Protein AF-A0A2V2FZE1-F1 (afdb_monomer)

Foldseek 3Di:
DDDDDDDDDDDDDDDDDDDDDDDDDDDDDDDDDDDDDDDPPQPVLLCLQQVFDDPDDPPPPDDPPPPDDDDDDDDDDDDDDDDDDDDDDDDDDDDDDDPDPDPPPFWDFDDDLAETETAGFDDPPQVLRNVSRSCSGVVVVVVVVVVVVVQCPDPPSVVVSNVDHKYWYKDWDWDQQAPQKIKIKIWIWIDPDDDGIFTDIHMWMAGSLPRGTDDLVNFFVASLVQLVLQLVQQLVVQVPFDPPDPVSDGWPPVLSCQLSDSDVVSFNHWTAHLFGIKGKGGASNGHHPVVPIDITDDGCVSCVVRPTDCCRNDNPNDSDDPDDD

Solvent-accessible surface area (backbone atoms only — not comparable to full-atom values): 20447 Å² total; per-residue (Å²): 138,86,77,87,88,84,88,86,85,89,88,92,86,80,89,86,83,86,86,85,86,86,83,84,85,89,84,90,86,90,84,84,89,76,83,79,75,82,74,84,73,69,64,62,60,58,54,60,65,64,66,76,78,69,90,69,72,82,84,75,83,67,72,87,87,68,86,78,80,92,76,91,76,91,79,86,78,85,78,84,82,82,86,81,87,77,92,77,82,91,74,91,71,85,77,74,82,74,81,73,82,72,77,61,90,50,57,49,79,48,77,59,84,53,36,38,36,46,32,46,41,69,82,82,87,39,70,61,48,31,52,48,36,44,51,53,50,52,51,51,53,54,48,52,54,52,53,50,54,57,50,60,68,39,91,80,41,56,79,59,41,75,76,52,54,31,35,38,37,32,45,71,50,79,48,64,46,19,85,38,29,36,20,38,40,33,46,42,36,36,29,85,67,81,95,61,64,49,65,47,66,47,33,39,31,27,34,61,88,78,50,44,72,55,50,60,73,69,47,17,80,33,40,70,52,37,34,45,40,50,24,53,49,43,53,62,63,54,67,49,63,38,88,84,40,98,80,50,64,43,55,52,65,69,37,39,53,64,36,36,43,68,47,62,86,53,61,64,27,35,36,64,40,62,63,32,39,36,39,47,39,51,58,58,36,36,36,56,63,92,74,44,66,49,74,43,78,43,42,47,79,74,35,48,89,16,39,61,46,57,65,57,50,37,85,75,60,70,90,74,81,80,87,73,135

Radius of gyration: 30.3 Å; Cα contacts (8 Å, |Δi|>4): 404; chains: 1; bounding box: 91×98×77 Å

Sequence (325 aa):
MPGGGKNSNGPPLGRFGPVSLKGRSPSAGHAPGREAEPSPAGDNRLLSAFRQVKVRSSLNLFPESAMSVIRFAPFRCLCLLSLALALFASSAVGEEPSPTAKKEANVIRRTTEFVDINASWPIVGIARVDDESRAFVTGLADRFEQEIEALAAEPGVEEIAHLFPYELSISHEATYPSPRVASILWNIWSFTGGAHGMLDIVANNYDRSTGYPLLLEDLFVDPDLAVLQFSKAARRVLAEPDEGSEDGAGIPDEMLMAGTEPVEDNFRTFIVIPSGIRLHFQPYQVAPWAAGPQTVDVSLDELQAAKPNPEFWDAEAPAGETSKP

Structure (mmCIF, N/CA/C/O backbone):
data_AF-A0A2V2FZE1-F1
#
_entry.id   AF-A0A2V2FZE1-F1
#
loop_
_atom_site.group_PDB
_atom_site.id
_atom_site.type_symbol
_atom_site.label_atom_id
_atom_site.label_alt_id
_atom_site.label_comp_id
_atom_site.label_asym_id
_atom_site.label_entity_id
_atom_site.label_seq_id
_atom_site.pdbx_PDB_ins_code
_atom_site.Cartn_x
_atom_site.Cartn_y
_atom_site.Cartn_z
_atom_site.occupancy
_atom_site.B_iso_or_equiv
_atom_site.auth_seq_id
_atom_site.auth_comp_id
_atom_site.auth_asym_id
_atom_site.auth_atom_id
_atom_site.pdbx_PDB_model_num
ATOM 1 N N . MET A 1 1 ? -56.504 -44.511 -11.280 1.00 31.27 1 MET A N 1
ATOM 2 C CA . MET A 1 1 ? -56.883 -45.943 -11.307 1.00 31.27 1 MET A CA 1
ATOM 3 C C . MET A 1 1 ? -57.353 -46.284 -12.709 1.00 31.27 1 MET A C 1
ATOM 5 O O . MET A 1 1 ? -58.125 -45.483 -13.224 1.00 31.27 1 MET A O 1
ATOM 9 N N . PRO A 1 2 ? -57.046 -47.462 -13.272 1.00 52.41 2 PRO A N 1
ATOM 10 C CA . PRO A 1 2 ? -55.920 -48.389 -13.061 1.00 52.41 2 PRO A CA 1
ATOM 11 C C . PRO A 1 2 ? -55.227 -48.650 -14.432 1.00 52.41 2 PRO A C 1
ATOM 13 O O . PRO A 1 2 ? -55.551 -47.988 -15.405 1.00 52.41 2 PRO A O 1
ATOM 16 N N . GLY A 1 3 ? -54.258 -49.530 -14.658 1.00 32.12 3 GLY A N 1
ATOM 17 C CA . GLY A 1 3 ? -53.612 -50.621 -13.931 1.00 32.12 3 GLY A CA 1
ATOM 18 C C . GLY A 1 3 ? -52.468 -51.108 -14.843 1.00 32.12 3 GLY A C 1
ATOM 19 O O . GLY A 1 3 ? -52.523 -50.908 -16.052 1.00 32.12 3 GLY A O 1
ATOM 20 N N . GLY A 1 4 ? -51.332 -51.546 -14.300 1.00 32.19 4 GLY A N 1
ATOM 21 C CA . GLY A 1 4 ? -51.085 -52.965 -14.008 1.00 32.19 4 GLY A CA 1
ATOM 22 C C . GLY A 1 4 ? -50.665 -53.691 -15.297 1.00 32.19 4 GLY A C 1
ATOM 23 O O . GLY A 1 4 ? -51.423 -53.718 -16.247 1.00 32.19 4 GLY A O 1
ATOM 24 N N . GLY A 1 5 ? -49.490 -54.287 -15.458 1.00 33.25 5 GLY A N 1
ATOM 25 C CA . GLY A 1 5 ? -48.535 -54.859 -14.518 1.00 33.25 5 GLY A CA 1
ATOM 26 C C . GLY A 1 5 ? -48.124 -56.238 -15.059 1.00 33.25 5 GLY A C 1
ATOM 27 O O . GLY A 1 5 ? -48.957 -56.902 -15.671 1.00 33.25 5 GLY A O 1
ATOM 28 N N . LYS A 1 6 ? -46.873 -56.650 -14.791 1.00 38.56 6 LYS A N 1
ATOM 29 C CA . LYS A 1 6 ? -46.363 -58.029 -14.546 1.00 38.56 6 LYS A CA 1
ATOM 30 C C . LYS A 1 6 ? -45.024 -58.352 -15.235 1.00 38.56 6 LYS A C 1
ATOM 32 O O . LYS A 1 6 ? -44.964 -58.728 -16.395 1.00 38.56 6 LYS A O 1
ATOM 37 N N . ASN A 1 7 ? -43.971 -58.216 -14.430 1.00 32.78 7 ASN A N 1
ATOM 38 C CA . ASN A 1 7 ? -42.933 -59.183 -14.031 1.00 32.78 7 ASN A CA 1
ATOM 39 C C . ASN A 1 7 ? -42.761 -60.525 -14.779 1.00 32.78 7 ASN A C 1
ATOM 41 O O . ASN A 1 7 ? -43.698 -61.316 -14.851 1.00 32.78 7 ASN A O 1
ATOM 45 N N . SER A 1 8 ? -41.486 -60.867 -15.027 1.00 35.34 8 SER A N 1
ATOM 46 C CA . SER A 1 8 ? -40.846 -62.176 -14.734 1.00 35.34 8 SER A CA 1
ATOM 47 C C . SER A 1 8 ? -39.306 -62.014 -14.807 1.00 35.34 8 SER A C 1
ATOM 49 O O . SER A 1 8 ? -38.802 -61.629 -15.853 1.00 35.34 8 SER A O 1
ATOM 51 N N . ASN A 1 9 ? -38.565 -61.998 -13.688 1.00 31.97 9 ASN A N 1
ATOM 52 C CA . ASN A 1 9 ? -37.894 -63.117 -12.977 1.00 31.97 9 ASN A CA 1
ATOM 53 C C . ASN A 1 9 ? -36.472 -63.516 -13.477 1.00 31.97 9 ASN A C 1
ATOM 55 O O . ASN A 1 9 ? -36.366 -64.416 -14.296 1.00 31.97 9 ASN A O 1
ATOM 59 N N . GLY A 1 10 ? -35.443 -62.872 -12.874 1.00 27.06 10 GLY A N 1
ATOM 60 C CA . GLY A 1 10 ? -34.111 -63.327 -12.353 1.00 27.06 10 GLY A CA 1
ATOM 61 C C . GLY A 1 10 ? -33.162 -64.283 -13.123 1.00 27.06 10 GLY A C 1
ATOM 62 O O . GLY A 1 10 ? -33.569 -64.840 -14.133 1.00 27.06 10 GLY A O 1
ATOM 63 N N . PRO A 1 11 ? -31.925 -64.580 -12.622 1.00 39.81 11 PRO A N 1
ATOM 64 C CA . PRO A 1 11 ? -31.208 -64.094 -11.419 1.00 39.81 11 PRO A CA 1
ATOM 65 C C . PRO A 1 11 ? -29.726 -63.619 -11.692 1.00 39.81 11 PRO A C 1
ATOM 67 O O . PRO A 1 11 ? -29.334 -63.516 -12.853 1.00 39.81 11 PRO A O 1
ATOM 70 N N . PRO A 1 12 ? -28.907 -63.273 -10.658 1.00 36.69 12 PRO A N 1
ATOM 71 C CA . PRO A 1 12 ? -27.780 -62.325 -10.749 1.00 36.69 12 PRO A CA 1
ATOM 72 C C . PRO A 1 12 ? -26.362 -62.920 -10.553 1.0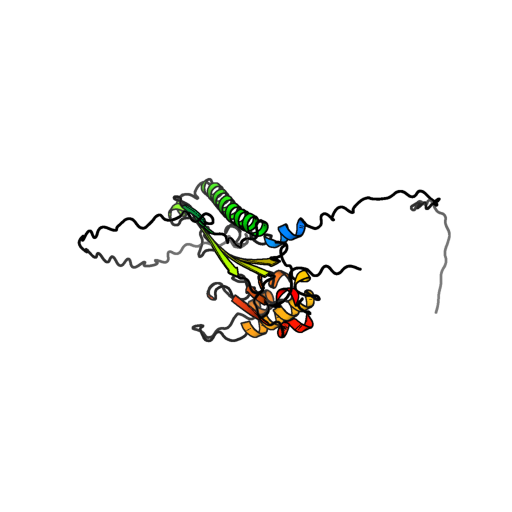0 36.69 12 PRO A C 1
ATOM 74 O O . PRO A 1 12 ? -26.185 -63.956 -9.918 1.00 36.69 12 PRO A O 1
ATOM 77 N N . LEU A 1 13 ? -25.337 -62.180 -10.990 1.00 31.23 13 LEU A N 1
ATOM 78 C CA . LEU A 1 13 ? -23.907 -62.321 -10.647 1.00 31.23 13 LEU A CA 1
ATOM 79 C C . LEU A 1 13 ? -23.314 -60.897 -10.682 1.00 31.23 13 LEU A C 1
ATOM 81 O O . LEU A 1 13 ? -23.583 -60.177 -11.630 1.00 31.23 13 LEU A O 1
ATOM 85 N N . GLY A 1 14 ? -22.541 -60.352 -9.750 1.00 27.12 14 GLY A N 1
ATOM 86 C CA . GLY A 1 14 ? -22.037 -60.747 -8.447 1.00 27.12 14 GLY A CA 1
ATOM 87 C C . GLY A 1 14 ? -21.462 -59.477 -7.789 1.00 27.12 14 GLY A C 1
ATOM 88 O O . GLY A 1 14 ? -21.103 -58.514 -8.463 1.00 27.12 14 GLY A O 1
ATOM 89 N N . ARG A 1 15 ? -21.464 -59.465 -6.454 1.00 26.67 15 ARG A N 1
ATOM 90 C CA . ARG A 1 15 ? -20.958 -58.411 -5.556 1.00 26.67 15 ARG A CA 1
ATOM 91 C C . ARG A 1 15 ? -19.468 -58.118 -5.784 1.00 26.67 15 ARG A C 1
ATOM 93 O O . ARG A 1 15 ? -18.754 -59.041 -6.134 1.00 26.67 15 ARG A O 1
ATOM 100 N N . PHE A 1 16 ? -19.005 -56.909 -5.443 1.00 29.14 16 PHE A N 1
ATOM 101 C CA . PHE A 1 16 ? -18.167 -56.650 -4.253 1.00 29.14 16 PHE A CA 1
ATOM 102 C C . PHE A 1 16 ? -18.102 -55.140 -3.957 1.00 29.14 16 PHE A C 1
ATOM 104 O O . PHE A 1 16 ? -17.609 -54.352 -4.754 1.00 29.14 16 PHE A O 1
ATOM 111 N N . GLY A 1 17 ? -18.643 -54.760 -2.795 1.00 26.95 17 GLY A N 1
ATOM 112 C CA . GLY A 1 17 ? -18.384 -53.485 -2.127 1.00 26.95 17 GLY A CA 1
ATOM 113 C C . GLY A 1 17 ? -17.239 -53.612 -1.104 1.00 26.95 17 GLY A C 1
ATOM 114 O O . GLY A 1 17 ? -16.673 -54.698 -0.955 1.00 26.95 17 GLY A O 1
ATOM 115 N N . PRO A 1 18 ? -16.907 -52.519 -0.396 1.00 33.12 18 PRO A N 1
ATOM 116 C CA . PRO A 1 18 ? -15.671 -52.361 0.367 1.00 33.12 18 PRO A CA 1
ATOM 117 C C . PRO A 1 18 ? -15.757 -53.004 1.757 1.00 33.12 18 PRO A C 1
ATOM 119 O O . PRO A 1 18 ? -16.828 -53.059 2.363 1.00 33.12 18 PRO A O 1
ATOM 122 N N . VAL A 1 19 ? -14.619 -53.451 2.294 1.00 29.50 19 VAL A N 1
ATOM 123 C CA . VAL A 1 19 ? -14.522 -53.972 3.666 1.00 29.50 19 VAL A CA 1
ATOM 124 C C . VAL A 1 19 ? -13.761 -52.983 4.541 1.00 29.50 19 VAL A C 1
ATOM 126 O O . VAL A 1 19 ? -12.565 -52.762 4.378 1.00 29.50 19 VAL A O 1
ATOM 129 N N . SER A 1 20 ? -14.498 -52.413 5.492 1.00 27.48 20 SER A N 1
ATOM 130 C CA . SER A 1 20 ? -13.995 -51.767 6.701 1.00 27.48 20 SER A CA 1
ATOM 131 C C . SER A 1 20 ? -13.814 -52.834 7.784 1.00 27.48 20 SER A C 1
ATOM 133 O O . SER A 1 20 ? -14.706 -53.661 7.981 1.00 27.48 20 SER A O 1
ATOM 135 N N . LEU A 1 21 ? -12.693 -52.813 8.507 1.00 30.42 21 LEU A N 1
ATOM 136 C CA . LEU A 1 21 ? -12.510 -53.593 9.731 1.00 30.42 21 LEU A CA 1
ATOM 137 C C . LEU A 1 21 ? -12.084 -52.668 10.872 1.00 30.42 21 LEU A C 1
ATOM 139 O O . LEU A 1 21 ? -11.068 -51.982 10.812 1.00 30.42 21 LEU A O 1
ATOM 143 N N . LYS A 1 22 ? -12.909 -52.680 11.919 1.00 29.38 22 LYS A N 1
ATOM 144 C CA . LYS A 1 22 ? -12.725 -52.031 13.218 1.00 29.38 22 LYS A CA 1
ATOM 145 C C . LYS A 1 22 ? -12.353 -53.131 14.218 1.00 29.38 22 LYS A C 1
ATOM 147 O O . LYS A 1 22 ? -13.025 -54.160 14.243 1.00 29.38 22 LYS A O 1
ATOM 152 N N . GLY A 1 23 ? -11.346 -52.917 15.067 1.00 28.39 23 GLY A N 1
ATOM 153 C CA . GLY A 1 23 ? -10.959 -53.897 16.087 1.00 28.39 23 GLY A CA 1
ATOM 154 C C . GLY A 1 23 ? -10.063 -53.345 17.201 1.00 28.39 23 GLY A C 1
ATOM 155 O O . GLY A 1 23 ? -8.857 -53.297 17.035 1.00 28.39 23 GLY A O 1
ATOM 156 N N . ARG A 1 24 ? -10.713 -52.967 18.313 1.00 28.81 24 ARG A N 1
ATOM 157 C CA . ARG A 1 24 ? -10.324 -52.995 19.749 1.00 28.81 24 ARG A CA 1
ATOM 158 C C . ARG A 1 24 ? -8.899 -52.639 20.235 1.00 28.81 24 ARG A C 1
ATOM 160 O O . ARG A 1 24 ? -7.918 -53.287 19.903 1.00 28.81 24 ARG A O 1
ATOM 167 N N . SER A 1 25 ? -8.884 -51.736 21.225 1.00 30.12 25 SER A N 1
ATOM 168 C CA . SER A 1 25 ? -7.833 -51.496 22.233 1.00 30.12 25 SER A CA 1
ATOM 169 C C . SER A 1 25 ? -7.498 -52.719 23.105 1.00 30.12 25 SER A C 1
ATOM 171 O O . SER A 1 25 ? -8.342 -53.603 23.286 1.00 30.12 25 SER A O 1
ATOM 173 N N . PRO A 1 26 ? -6.328 -52.686 23.773 1.00 33.50 26 PRO A N 1
ATOM 174 C CA . PRO A 1 26 ? -6.322 -52.577 25.235 1.00 33.50 26 PRO A CA 1
ATOM 175 C C . PRO A 1 26 ? -5.340 -51.520 25.788 1.00 33.50 26 PRO A C 1
ATOM 177 O O . PRO A 1 26 ? -4.654 -50.814 25.061 1.00 33.50 26 PRO A O 1
ATOM 180 N N . SER A 1 27 ? -5.391 -51.395 27.112 1.00 27.95 27 SER A N 1
ATOM 181 C CA . SER A 1 27 ? -4.990 -50.301 28.001 1.00 27.95 27 SER A CA 1
ATOM 182 C C . SER A 1 27 ? -3.539 -50.362 28.529 1.00 27.95 27 SER A C 1
ATOM 184 O O . SER A 1 27 ? -2.988 -51.448 28.680 1.00 27.95 27 SER A O 1
ATOM 186 N N . ALA A 1 28 ? -3.056 -49.173 28.935 1.00 30.12 28 ALA A N 1
ATOM 187 C CA . ALA A 1 28 ? -2.047 -48.825 29.956 1.00 30.12 28 ALA A CA 1
ATOM 188 C C . ALA A 1 28 ? -0.538 -48.833 29.621 1.00 30.12 28 ALA A C 1
ATOM 190 O O . ALA A 1 28 ? 0.076 -49.864 29.377 1.00 30.12 28 ALA A O 1
ATOM 191 N N . GLY A 1 29 ? 0.073 -47.649 29.786 1.00 26.80 29 GLY A N 1
ATOM 192 C CA . GLY A 1 29 ? 1.515 -47.425 29.919 1.00 26.80 29 GLY A CA 1
ATOM 193 C C . GLY A 1 29 ? 1.841 -45.929 30.021 1.00 26.80 29 GLY A C 1
ATOM 194 O O . GLY A 1 29 ? 1.768 -45.212 29.033 1.00 26.80 29 GLY A O 1
ATOM 195 N N . HIS A 1 30 ? 2.141 -45.459 31.230 1.00 31.30 30 HIS A N 1
ATOM 196 C CA . HIS A 1 30 ? 2.416 -44.068 31.610 1.00 31.30 30 HIS A CA 1
ATOM 197 C C . HIS A 1 30 ? 3.920 -43.761 31.436 1.00 31.30 30 HIS A C 1
ATOM 199 O O . HIS A 1 30 ? 4.726 -44.466 32.040 1.00 31.30 30 HIS A O 1
ATOM 205 N N . ALA A 1 31 ? 4.306 -42.728 30.672 1.00 28.22 31 ALA A N 1
ATOM 206 C CA . ALA A 1 31 ? 5.602 -42.032 30.792 1.00 28.22 31 ALA A CA 1
ATOM 207 C C . ALA A 1 31 ? 5.571 -40.657 30.073 1.00 28.22 31 ALA A C 1
ATOM 209 O O . ALA A 1 31 ? 4.839 -40.523 29.091 1.00 28.22 31 ALA A O 1
ATOM 210 N N . PRO A 1 32 ? 6.311 -39.634 30.551 1.00 34.66 32 PRO A N 1
ATOM 211 C CA . PRO A 1 32 ? 5.991 -38.223 30.325 1.00 34.66 32 PRO A CA 1
ATOM 212 C C . PRO A 1 32 ? 6.877 -37.525 29.277 1.00 34.66 32 PRO A C 1
ATOM 214 O O . PRO A 1 32 ? 7.982 -37.970 28.986 1.00 34.66 32 PRO A O 1
ATOM 217 N N . GLY A 1 33 ? 6.406 -36.366 28.802 1.00 36.66 33 GLY A N 1
ATOM 218 C CA . GLY A 1 33 ? 7.251 -35.283 28.287 1.00 36.66 33 GLY A CA 1
ATOM 219 C C . GLY A 1 33 ? 7.675 -35.383 26.821 1.00 36.66 33 GLY A C 1
ATOM 220 O O . GLY A 1 33 ? 8.807 -35.746 26.517 1.00 36.66 33 GLY A O 1
ATOM 221 N N . ARG A 1 34 ? 6.801 -34.951 25.908 1.00 29.08 34 ARG A N 1
ATOM 222 C CA . ARG A 1 34 ? 7.232 -34.319 24.656 1.00 29.08 34 ARG A CA 1
ATOM 223 C C . ARG A 1 34 ? 6.561 -32.962 24.580 1.00 29.08 34 ARG A C 1
ATOM 225 O O . ARG A 1 34 ? 5.339 -32.883 24.484 1.00 29.08 34 ARG A O 1
ATOM 232 N N . GLU A 1 35 ? 7.376 -31.924 24.707 1.00 32.00 35 GLU A N 1
ATOM 233 C CA . GLU A 1 35 ? 7.011 -30.567 24.329 1.00 32.00 35 GLU A CA 1
ATOM 234 C C . GLU A 1 35 ? 6.457 -30.612 22.903 1.00 32.00 35 GLU A C 1
ATOM 236 O O . GLU A 1 35 ? 7.027 -31.255 22.018 1.00 32.00 35 GLU A O 1
ATOM 241 N N . ALA A 1 36 ? 5.277 -30.026 22.716 1.00 30.80 36 ALA A N 1
ATOM 242 C CA . ALA A 1 36 ? 4.675 -29.896 21.405 1.00 30.80 36 ALA A CA 1
ATOM 243 C C . ALA A 1 36 ? 5.541 -28.933 20.590 1.00 30.80 36 ALA A C 1
ATOM 245 O O . ALA A 1 36 ? 5.644 -27.756 20.934 1.00 30.80 36 ALA A O 1
ATOM 246 N N . GLU A 1 37 ? 6.173 -29.433 19.530 1.00 31.33 37 GLU A N 1
ATOM 247 C CA . GLU A 1 37 ? 6.794 -28.558 18.544 1.00 31.33 37 GLU A CA 1
ATOM 248 C C . GLU A 1 37 ? 5.731 -27.645 17.910 1.00 31.33 37 GLU A C 1
ATOM 250 O O . GLU A 1 37 ? 4.606 -28.096 17.651 1.00 31.33 37 GLU A O 1
ATOM 255 N N . PRO A 1 38 ? 6.049 -26.360 17.668 1.00 31.56 38 PRO A N 1
ATOM 256 C CA . PRO A 1 38 ? 5.118 -25.438 17.043 1.00 31.56 38 PRO A CA 1
ATOM 257 C C . PRO A 1 38 ? 4.798 -25.878 15.607 1.00 31.56 38 PRO A C 1
ATOM 259 O O . PRO A 1 38 ? 5.672 -26.235 14.821 1.00 31.56 38 PRO A O 1
ATOM 262 N N . SER A 1 39 ? 3.505 -25.843 15.283 1.00 30.45 39 SER A N 1
ATOM 263 C CA . SER A 1 39 ? 2.932 -26.157 13.970 1.00 30.45 39 SER A CA 1
ATOM 264 C C . SER A 1 39 ? 3.582 -25.331 12.838 1.00 30.45 39 SER A C 1
ATOM 266 O O . SER A 1 39 ? 3.801 -24.134 13.028 1.00 30.45 39 SER A O 1
ATOM 268 N N . PRO A 1 40 ? 3.813 -25.893 11.632 1.00 27.53 40 PRO A N 1
ATOM 269 C CA . PRO A 1 40 ? 4.499 -25.226 10.516 1.00 27.53 40 PRO A CA 1
ATOM 270 C C . PRO A 1 40 ? 3.636 -24.175 9.786 1.00 27.53 40 PRO A C 1
ATOM 272 O O . PRO A 1 40 ? 3.874 -23.849 8.628 1.00 27.53 40 PRO A O 1
ATOM 275 N N . ALA A 1 41 ? 2.627 -23.610 10.453 1.00 31.94 41 ALA A N 1
ATOM 276 C CA . ALA A 1 41 ? 1.732 -22.596 9.892 1.00 31.94 41 ALA A CA 1
ATOM 277 C C . ALA A 1 41 ? 2.386 -21.205 9.715 1.00 31.94 41 ALA A C 1
ATOM 279 O O . ALA A 1 41 ? 1.752 -20.301 9.177 1.00 31.94 41 ALA A O 1
ATOM 280 N N . GLY A 1 42 ? 3.641 -21.023 10.145 1.00 35.62 42 GLY A N 1
ATOM 281 C CA . GLY A 1 42 ? 4.350 -19.739 10.082 1.00 35.62 42 GLY A CA 1
ATOM 282 C C . GLY A 1 42 ? 4.818 -19.309 8.685 1.00 35.62 42 GLY A C 1
ATOM 283 O O . GLY A 1 42 ? 5.007 -18.119 8.466 1.00 35.62 42 GLY A O 1
ATOM 284 N N . ASP A 1 43 ? 4.966 -20.238 7.733 1.00 48.03 43 ASP A N 1
ATOM 285 C CA . ASP A 1 43 ? 5.648 -19.956 6.453 1.00 48.03 43 ASP A CA 1
ATOM 286 C C . ASP A 1 43 ? 4.710 -19.375 5.368 1.00 48.03 43 ASP A C 1
ATOM 288 O O . ASP A 1 43 ? 5.114 -18.600 4.503 1.00 48.03 43 ASP A O 1
ATOM 292 N N . ASN A 1 44 ? 3.404 -19.661 5.444 1.00 51.06 44 ASN A N 1
ATOM 293 C CA . ASN A 1 44 ? 2.436 -19.200 4.436 1.00 51.06 44 ASN A CA 1
ATOM 294 C C . ASN A 1 44 ? 2.019 -17.727 4.59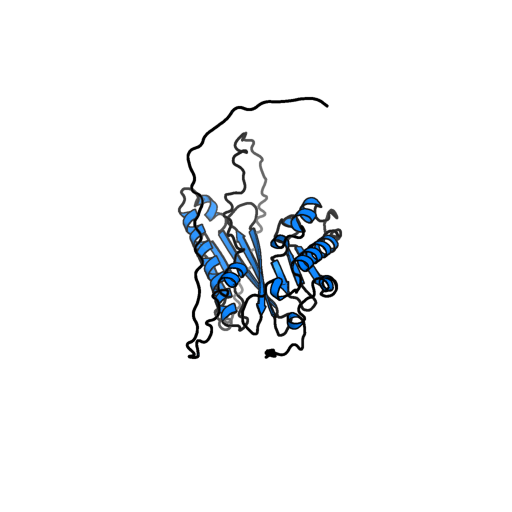8 1.00 51.06 44 ASN A C 1
ATOM 296 O O . ASN A 1 44 ? 1.648 -17.096 3.609 1.00 51.06 44 ASN A O 1
ATOM 300 N N . ARG A 1 45 ? 2.096 -17.169 5.817 1.00 56.41 45 ARG A N 1
ATOM 301 C CA . ARG A 1 45 ? 1.771 -15.752 6.091 1.00 56.41 45 ARG A CA 1
ATOM 302 C C . ARG A 1 45 ? 2.809 -14.785 5.509 1.00 56.41 45 ARG A C 1
ATOM 304 O O . ARG A 1 45 ? 2.506 -13.633 5.229 1.00 56.41 45 ARG A O 1
ATOM 311 N N . LEU A 1 46 ? 4.035 -15.258 5.301 1.00 50.47 46 LEU A N 1
ATOM 312 C CA . LEU A 1 46 ? 5.104 -14.469 4.688 1.00 50.47 46 LEU A CA 1
ATOM 313 C C . LEU A 1 46 ? 4.912 -14.369 3.174 1.00 50.47 46 LEU A C 1
ATOM 315 O O . LEU A 1 46 ? 5.052 -13.299 2.584 1.00 50.47 46 LEU A O 1
ATOM 319 N N . LEU A 1 47 ? 4.507 -15.477 2.547 1.00 49.41 47 LEU A N 1
ATOM 320 C CA . LEU A 1 47 ? 4.187 -15.503 1.123 1.00 49.41 47 LEU A CA 1
ATOM 321 C C . LEU A 1 47 ? 2.995 -14.606 0.775 1.00 49.41 47 LEU A C 1
ATOM 323 O O . LEU A 1 47 ? 2.964 -14.095 -0.341 1.00 49.41 47 LEU A O 1
ATOM 327 N N . SER A 1 48 ? 2.029 -14.404 1.679 1.00 52.69 48 SER A N 1
ATOM 328 C CA . SER A 1 48 ? 0.887 -13.515 1.428 1.00 52.69 48 SER A CA 1
ATOM 329 C C . SER A 1 48 ? 1.269 -12.033 1.450 1.00 52.69 48 SER A C 1
ATOM 331 O O . SER A 1 48 ? 0.785 -11.295 0.593 1.00 52.69 48 SER A O 1
ATOM 333 N N . ALA A 1 49 ? 2.176 -11.610 2.340 1.00 55.31 49 ALA A N 1
ATOM 334 C CA . ALA A 1 49 ? 2.559 -10.203 2.505 1.00 55.31 49 ALA A CA 1
ATOM 335 C C . ALA A 1 49 ? 3.139 -9.573 1.220 1.00 55.31 49 ALA A C 1
ATOM 337 O O . ALA A 1 49 ? 2.858 -8.417 0.918 1.00 55.31 49 ALA A O 1
ATOM 338 N N . PHE A 1 50 ? 3.878 -10.339 0.411 1.00 57.81 50 PHE A N 1
ATOM 339 C CA . PHE A 1 50 ? 4.503 -9.836 -0.823 1.00 57.81 50 PHE A CA 1
ATOM 340 C C . PHE A 1 50 ? 4.000 -10.509 -2.111 1.00 57.81 50 PHE A C 1
ATOM 342 O O . PHE A 1 50 ? 4.547 -10.269 -3.189 1.00 57.81 50 PHE A O 1
ATOM 349 N N . ARG A 1 51 ? 2.930 -11.321 -2.053 1.00 53.09 51 ARG A N 1
ATOM 350 C CA . ARG A 1 51 ? 2.412 -12.108 -3.200 1.00 53.09 51 ARG A CA 1
ATOM 351 C C . ARG A 1 51 ? 1.896 -11.285 -4.386 1.00 53.09 51 ARG A C 1
ATOM 353 O O . ARG A 1 51 ? 1.501 -11.857 -5.399 1.00 53.09 51 ARG A O 1
ATOM 360 N N . GLN A 1 52 ? 1.846 -9.969 -4.235 1.00 48.41 52 GLN A N 1
ATOM 361 C CA . GLN A 1 52 ? 1.051 -9.052 -5.044 1.00 48.41 52 GLN A CA 1
ATOM 362 C C . GLN A 1 52 ? 1.832 -8.421 -6.204 1.00 48.41 52 GLN A C 1
ATOM 364 O O . GLN A 1 52 ? 1.219 -7.985 -7.175 1.00 48.41 52 GLN A O 1
ATOM 369 N N . VAL A 1 53 ? 3.170 -8.395 -6.147 1.00 52.38 53 VAL 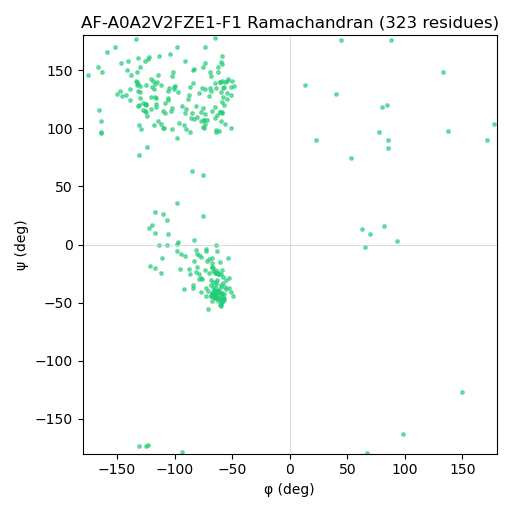A N 1
ATOM 370 C CA . VAL A 1 53 ? 3.970 -7.718 -7.178 1.00 52.38 53 VAL A CA 1
ATOM 371 C C . VAL A 1 53 ? 4.238 -8.661 -8.338 1.00 52.38 53 VAL A C 1
ATOM 373 O O . VAL A 1 53 ? 5.166 -9.478 -8.324 1.00 52.38 53 VAL A O 1
ATOM 376 N N . LYS A 1 54 ? 3.411 -8.538 -9.371 1.00 48.47 54 LYS A N 1
ATOM 377 C CA . LYS A 1 54 ? 3.711 -9.092 -10.685 1.00 48.47 54 LYS A CA 1
ATOM 378 C C . LYS A 1 54 ? 4.318 -7.961 -11.500 1.00 48.47 54 LYS A C 1
ATOM 380 O O . LYS A 1 54 ? 3.572 -7.111 -11.964 1.00 48.47 54 LYS A O 1
ATOM 385 N N . VAL A 1 55 ? 5.637 -7.976 -11.703 1.00 45.91 55 VAL A N 1
ATOM 386 C CA . VAL A 1 55 ? 6.247 -7.171 -12.769 1.00 45.91 55 VAL A CA 1
ATOM 387 C C . VAL A 1 55 ? 5.631 -7.697 -14.066 1.00 45.91 55 VAL A C 1
ATOM 389 O O . VAL A 1 55 ? 5.910 -8.811 -14.509 1.00 45.91 55 VAL A O 1
ATOM 392 N N . ARG A 1 56 ? 4.607 -7.004 -14.566 1.00 42.59 56 ARG A N 1
ATOM 393 C CA . ARG A 1 56 ? 3.920 -7.390 -15.796 1.00 42.59 56 ARG A CA 1
ATOM 394 C C . ARG A 1 56 ? 4.779 -6.866 -16.933 1.00 42.59 56 ARG A C 1
ATOM 396 O O . ARG A 1 56 ? 4.943 -5.656 -17.046 1.00 42.59 56 ARG A O 1
ATOM 403 N N . SER A 1 57 ? 5.283 -7.753 -17.792 1.00 36.84 57 SER A N 1
ATOM 404 C CA . SER A 1 57 ? 5.822 -7.291 -19.068 1.00 36.84 57 SER A CA 1
ATOM 405 C C . SER A 1 57 ? 4.695 -6.587 -19.832 1.00 36.84 57 SER A C 1
ATOM 407 O O . SER A 1 57 ? 3.568 -7.085 -19.931 1.00 36.84 57 SER A O 1
ATOM 409 N N . SER A 1 58 ? 4.983 -5.397 -20.344 1.00 38.84 58 SER A N 1
ATOM 410 C CA . SER A 1 58 ? 4.065 -4.534 -21.097 1.00 38.84 58 SER A CA 1
ATOM 411 C C . SER A 1 58 ? 3.589 -5.149 -22.429 1.00 38.84 58 SER A C 1
ATOM 413 O O . SER A 1 58 ? 2.759 -4.568 -23.122 1.00 38.84 58 SER A O 1
ATOM 415 N N . LEU A 1 59 ? 4.039 -6.364 -22.769 1.00 33.94 59 LEU A N 1
ATOM 416 C CA . LEU A 1 59 ? 3.810 -7.041 -24.050 1.00 33.94 59 LEU A CA 1
ATOM 417 C C . LEU A 1 59 ? 2.454 -7.762 -24.194 1.00 33.94 59 LEU A C 1
ATOM 419 O O . LEU A 1 59 ? 2.149 -8.243 -25.279 1.00 33.94 59 LEU A O 1
ATOM 423 N N . ASN A 1 60 ? 1.608 -7.820 -23.158 1.00 29.03 60 ASN A N 1
ATOM 424 C CA . ASN A 1 60 ? 0.307 -8.517 -23.222 1.00 29.03 60 ASN A CA 1
ATOM 425 C C . ASN A 1 60 ? -0.926 -7.595 -23.280 1.00 29.03 60 ASN A C 1
ATOM 427 O O . ASN A 1 60 ? -2.035 -8.027 -22.968 1.00 29.03 60 ASN A O 1
ATOM 431 N N . LEU A 1 61 ? -0.767 -6.335 -23.694 1.00 32.16 61 LEU A N 1
ATOM 432 C CA . LEU A 1 61 ? -1.879 -5.381 -23.802 1.00 32.16 61 LEU A CA 1
ATOM 433 C C . LEU A 1 61 ? -2.471 -5.233 -25.215 1.00 32.16 61 LEU A C 1
ATOM 435 O O . LEU A 1 61 ? -2.934 -4.157 -25.561 1.00 32.16 61 LEU A O 1
ATOM 439 N N . PHE A 1 62 ? -2.547 -6.303 -26.015 1.00 27.27 62 PHE A N 1
ATOM 440 C CA . PHE A 1 62 ? -3.492 -6.368 -27.142 1.00 27.27 62 PHE A CA 1
ATOM 441 C C . PHE A 1 62 ? -4.004 -7.807 -27.349 1.00 27.27 62 PHE A C 1
ATOM 443 O O . PHE A 1 62 ? -3.189 -8.719 -27.480 1.00 27.27 62 PHE A O 1
ATOM 450 N N . PRO A 1 63 ? -5.329 -8.055 -27.408 1.00 26.59 63 PRO A N 1
ATOM 451 C CA . PRO A 1 63 ? -5.849 -9.345 -27.854 1.00 26.59 63 PRO A CA 1
ATOM 452 C C . PRO A 1 63 ? -5.491 -9.578 -29.334 1.00 26.59 63 PRO A C 1
ATOM 454 O O . PRO A 1 63 ? -5.617 -8.665 -30.152 1.00 26.59 63 PRO A O 1
ATOM 457 N N . GLU A 1 64 ? -5.099 -10.811 -29.692 1.00 30.66 64 GLU A N 1
ATOM 458 C CA . GLU A 1 64 ? -4.669 -11.240 -31.046 1.00 30.66 64 GLU A CA 1
ATOM 459 C C . GLU A 1 64 ? -5.671 -10.920 -32.180 1.00 30.66 64 GLU A C 1
ATOM 461 O O . GLU A 1 64 ? -5.348 -11.001 -33.364 1.00 30.66 64 GLU A O 1
ATOM 466 N N . SER A 1 65 ? -6.896 -10.515 -31.853 1.00 30.66 65 SER A N 1
ATOM 467 C CA . SER A 1 65 ? -7.983 -10.264 -32.800 1.00 30.66 65 SER A CA 1
ATOM 468 C C . SER A 1 65 ? -7.982 -8.884 -33.483 1.00 30.66 65 SER A C 1
ATOM 470 O O . SER A 1 65 ? -8.905 -8.607 -34.246 1.00 30.66 65 SER A O 1
ATOM 472 N N . ALA A 1 66 ? -6.982 -8.020 -33.269 1.00 29.95 66 ALA A N 1
ATOM 473 C CA . ALA A 1 66 ? -6.934 -6.680 -33.885 1.00 29.95 66 ALA A CA 1
ATOM 474 C C . ALA A 1 66 ? -5.921 -6.520 -35.041 1.00 29.95 66 ALA A C 1
ATOM 476 O O . ALA A 1 66 ? -5.725 -5.414 -35.547 1.00 29.95 66 ALA A O 1
ATOM 477 N N . MET A 1 67 ? -5.308 -7.604 -35.529 1.00 29.33 67 MET A N 1
ATOM 478 C CA . MET A 1 67 ? -4.439 -7.572 -36.715 1.00 29.33 67 MET A CA 1
ATOM 479 C C . MET A 1 67 ? -5.224 -7.688 -38.030 1.00 29.33 67 MET A C 1
ATOM 481 O O . MET A 1 67 ? -5.065 -8.621 -38.809 1.00 29.33 67 MET A O 1
ATOM 485 N N . SER A 1 68 ? -6.076 -6.706 -38.304 1.00 30.58 68 SER A N 1
ATOM 486 C CA . SER A 1 68 ? -6.518 -6.382 -39.663 1.00 30.58 68 SER A CA 1
ATOM 487 C C . SER A 1 68 ? -7.133 -4.991 -39.625 1.00 30.58 68 SER A C 1
ATOM 489 O O . SER A 1 68 ? -8.227 -4.832 -39.107 1.00 30.58 68 SER A O 1
ATOM 491 N N . VAL A 1 69 ? -6.378 -3.948 -39.977 1.00 31.88 69 VAL A N 1
ATOM 492 C CA . VAL A 1 69 ? -6.421 -3.204 -41.251 1.00 31.88 69 VAL A CA 1
ATOM 493 C C . VAL A 1 69 ? -5.510 -1.975 -41.057 1.00 31.88 69 VAL A C 1
ATOM 495 O O . VAL A 1 69 ? -5.957 -0.918 -40.627 1.00 31.88 69 VAL A O 1
ATOM 498 N N . ILE A 1 70 ? -4.212 -2.078 -41.358 1.00 30.66 70 ILE A N 1
ATOM 499 C CA . ILE A 1 70 ? -3.346 -0.888 -41.434 1.00 30.66 70 ILE A CA 1
ATOM 500 C C . ILE A 1 70 ? -3.362 -0.408 -42.887 1.00 30.66 70 ILE A C 1
ATOM 502 O O . ILE A 1 70 ? -2.719 -0.992 -43.759 1.00 30.66 70 ILE A O 1
ATOM 506 N N . ARG A 1 71 ? -4.120 0.658 -43.163 1.00 29.09 71 ARG A N 1
ATOM 507 C CA . ARG A 1 71 ? -3.902 1.504 -44.344 1.00 29.09 71 ARG A CA 1
ATOM 508 C C . ARG A 1 71 ? -3.207 2.781 -43.888 1.00 29.09 71 ARG A C 1
ATOM 510 O O . ARG A 1 71 ? -3.765 3.563 -43.131 1.00 29.09 71 ARG A O 1
ATOM 517 N N . PHE A 1 72 ? -1.979 2.947 -44.366 1.00 32.53 72 PHE A N 1
ATOM 518 C CA . PHE A 1 72 ? -1.126 4.112 -44.173 1.00 32.53 72 PHE A CA 1
ATOM 519 C C . PHE A 1 72 ? -1.817 5.417 -44.602 1.00 32.53 72 PHE A C 1
ATOM 521 O O . PHE A 1 72 ? -2.277 5.535 -45.738 1.00 32.53 72 PHE A O 1
ATOM 528 N N . ALA A 1 73 ? -1.787 6.424 -43.729 1.00 28.02 73 ALA A N 1
ATOM 529 C CA . ALA A 1 73 ? -1.896 7.832 -44.096 1.00 28.02 73 ALA A CA 1
ATOM 530 C C . ALA A 1 73 ? -0.957 8.651 -43.186 1.00 28.02 73 ALA A C 1
ATOM 532 O O . ALA A 1 73 ? -1.002 8.475 -41.969 1.00 28.02 73 ALA A O 1
ATOM 533 N N . PRO A 1 74 ? -0.083 9.518 -43.731 1.00 36.25 74 PRO A N 1
ATOM 534 C CA . PRO A 1 74 ? 0.888 10.250 -42.928 1.00 36.25 74 PRO A CA 1
ATOM 535 C C . PRO A 1 74 ? 0.239 11.495 -42.312 1.00 36.25 74 PRO A C 1
ATOM 537 O O . PRO A 1 74 ? -0.013 12.479 -43.008 1.00 36.25 74 PRO A O 1
ATOM 540 N N . PHE A 1 75 ? -0.002 11.483 -41.000 1.00 34.50 75 PHE A N 1
ATOM 541 C CA . PHE A 1 75 ? -0.274 12.711 -40.253 1.00 34.50 75 PHE A CA 1
ATOM 542 C C . PHE A 1 75 ? 1.053 13.355 -39.847 1.00 34.50 75 PHE A C 1
ATOM 544 O O . PHE A 1 75 ? 1.834 12.810 -39.073 1.00 34.50 75 PHE A O 1
ATOM 551 N N . ARG A 1 76 ? 1.320 14.529 -40.423 1.00 33.56 76 ARG A N 1
ATOM 552 C CA . ARG A 1 76 ? 2.432 15.405 -40.051 1.00 33.56 76 ARG A CA 1
ATOM 553 C C . ARG A 1 76 ? 2.125 16.026 -38.689 1.00 33.56 76 ARG A C 1
ATOM 555 O O . ARG A 1 76 ? 1.286 16.919 -38.615 1.00 33.56 76 ARG A O 1
ATOM 562 N N . CYS A 1 77 ? 2.808 15.580 -37.639 1.00 31.28 77 CYS A N 1
ATOM 563 C CA . CYS A 1 77 ? 2.816 16.276 -36.357 1.00 31.28 77 CYS A CA 1
ATOM 564 C C . CYS A 1 77 ? 3.996 17.260 -36.346 1.00 31.28 77 CYS A C 1
ATOM 566 O O . CYS A 1 77 ? 5.156 16.862 -36.434 1.00 31.28 77 CYS A O 1
ATOM 568 N N . LEU A 1 78 ? 3.684 18.556 -36.332 1.00 34.41 78 LEU A N 1
ATOM 569 C CA . LEU A 1 78 ? 4.646 19.649 -36.206 1.00 34.41 78 LEU A CA 1
ATOM 570 C C . LEU A 1 78 ? 5.138 19.695 -34.748 1.00 34.41 78 LEU A C 1
ATOM 572 O O . LEU A 1 78 ? 4.422 20.177 -33.876 1.00 34.41 78 LEU A O 1
ATOM 576 N N . CYS A 1 79 ? 6.351 19.221 -34.473 1.00 31.27 79 CYS A N 1
ATOM 577 C CA . CYS A 1 79 ? 7.045 19.537 -33.223 1.00 31.27 79 CYS A CA 1
ATOM 578 C C . CYS A 1 79 ? 7.787 20.867 -33.408 1.00 31.27 79 CYS A C 1
ATOM 580 O O . CYS A 1 79 ? 8.759 20.952 -34.160 1.00 31.27 79 CYS A O 1
ATOM 582 N N . LEU A 1 80 ? 7.307 21.926 -32.753 1.00 32.75 80 LEU A N 1
ATOM 583 C CA . LEU A 1 80 ? 7.999 23.211 -32.685 1.00 32.75 80 LEU A CA 1
ATOM 584 C C . LEU A 1 80 ? 9.167 23.096 -31.696 1.00 32.75 80 LEU A C 1
ATOM 586 O O . LEU A 1 80 ? 8.973 23.159 -30.486 1.00 32.75 80 LEU A O 1
ATOM 590 N N . LEU A 1 81 ? 10.385 22.935 -32.219 1.00 34.62 81 LEU A N 1
ATOM 591 C CA . LEU A 1 81 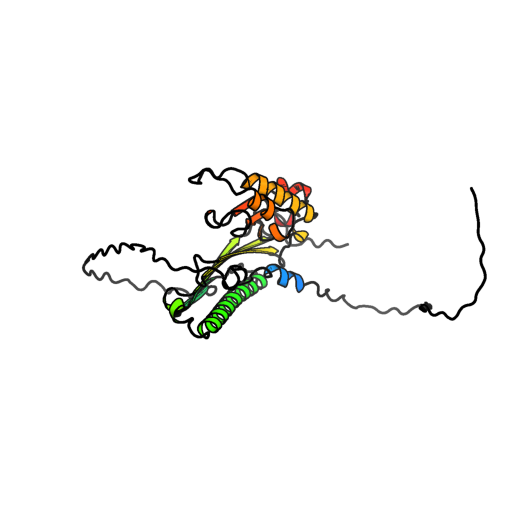? 11.622 23.131 -31.462 1.00 34.62 81 LEU A CA 1
ATOM 592 C C . LEU A 1 81 ? 11.853 24.639 -31.272 1.00 34.62 81 LEU A C 1
ATOM 594 O O . LEU A 1 81 ? 12.226 25.339 -32.215 1.00 34.62 81 LEU A O 1
ATOM 598 N N . SER A 1 82 ? 11.662 25.152 -30.060 1.00 40.53 82 SER A N 1
ATOM 599 C CA . SER A 1 82 ? 12.137 26.484 -29.678 1.00 40.53 82 SER A CA 1
ATOM 600 C C . SER A 1 82 ? 13.550 26.384 -29.104 1.00 40.53 82 SER A C 1
ATOM 602 O O . SER A 1 82 ? 13.747 26.038 -27.941 1.00 40.53 82 SER A O 1
ATOM 604 N N . LEU A 1 83 ? 14.534 26.693 -29.948 1.00 36.00 83 LEU A N 1
ATOM 605 C CA . LEU A 1 83 ? 15.933 26.895 -29.585 1.00 36.00 83 LEU A CA 1
ATOM 606 C C . LEU A 1 83 ? 16.076 28.257 -28.883 1.00 36.00 83 LEU A C 1
ATOM 608 O O . LEU A 1 83 ? 16.012 29.297 -29.538 1.00 36.00 83 LEU A O 1
ATOM 612 N N . ALA A 1 84 ? 16.283 28.263 -27.566 1.00 35.62 84 ALA A N 1
ATOM 613 C CA . ALA A 1 84 ? 16.703 29.453 -26.830 1.00 35.62 84 ALA A CA 1
ATOM 614 C C . ALA A 1 84 ? 18.158 29.277 -26.380 1.00 35.62 84 ALA A C 1
ATOM 616 O O . ALA A 1 84 ? 18.460 28.579 -25.416 1.00 35.62 84 ALA A O 1
ATOM 617 N N . LEU A 1 85 ? 19.062 29.904 -27.130 1.00 37.31 85 LEU A N 1
ATOM 618 C CA . LEU A 1 85 ? 20.478 30.024 -26.812 1.00 37.31 85 LEU A CA 1
ATOM 619 C C . LEU A 1 85 ? 20.644 31.170 -25.799 1.00 37.31 85 LEU A C 1
ATOM 621 O O . LEU A 1 85 ? 20.469 32.333 -26.159 1.00 37.31 85 LEU A O 1
ATOM 625 N N . ALA A 1 86 ? 20.982 30.860 -24.548 1.00 36.16 86 ALA A N 1
ATOM 626 C CA . ALA A 1 86 ? 21.379 31.860 -23.559 1.00 36.16 86 ALA A CA 1
ATOM 627 C C . ALA A 1 86 ? 22.821 31.598 -23.111 1.00 36.16 86 ALA A C 1
ATOM 629 O O . ALA A 1 86 ? 23.106 30.691 -22.334 1.00 36.16 86 ALA A O 1
ATOM 630 N N . LEU A 1 87 ? 23.732 32.417 -23.640 1.00 38.00 87 LEU A N 1
ATOM 631 C CA . LEU A 1 87 ? 25.079 32.625 -23.121 1.00 38.00 87 LEU A CA 1
ATOM 632 C C . LEU A 1 87 ? 24.973 33.270 -21.735 1.00 38.00 87 LEU A C 1
ATOM 634 O O . LEU A 1 87 ? 24.517 34.407 -21.638 1.00 38.00 87 LEU A O 1
ATOM 638 N N . PHE A 1 88 ? 25.460 32.602 -20.691 1.00 36.88 88 PHE A N 1
ATOM 639 C CA . PHE A 1 88 ? 25.891 33.291 -19.478 1.00 36.88 88 PHE A CA 1
ATOM 640 C C . PHE A 1 88 ? 27.287 32.844 -19.066 1.00 36.88 88 PHE A C 1
ATOM 642 O O . PHE A 1 88 ? 27.639 31.667 -19.078 1.00 36.88 88 PHE A O 1
ATOM 649 N N . ALA A 1 89 ? 28.093 33.866 -18.798 1.00 32.78 89 ALA A N 1
ATOM 650 C CA . ALA A 1 89 ? 29.509 33.807 -18.533 1.00 32.78 89 ALA A CA 1
ATOM 651 C C . ALA A 1 89 ? 29.825 33.139 -17.191 1.00 32.78 89 ALA A C 1
ATOM 653 O O . ALA A 1 89 ? 29.098 33.262 -16.208 1.00 32.78 89 ALA A O 1
ATOM 654 N N . SER A 1 90 ? 30.978 32.478 -17.199 1.00 37.84 90 SER A N 1
ATOM 655 C CA . SER A 1 90 ? 31.648 31.853 -16.070 1.00 37.84 90 SER A CA 1
ATOM 656 C C . SER A 1 90 ? 31.877 32.836 -14.917 1.00 37.84 90 SER A C 1
ATOM 658 O O . SER A 1 90 ? 32.531 33.863 -15.095 1.00 37.84 90 SER A O 1
ATOM 660 N N . SER A 1 91 ? 31.401 32.469 -13.730 1.00 32.78 91 SER A N 1
ATOM 661 C CA . SER A 1 91 ? 32.011 32.852 -12.458 1.00 32.78 91 SER A CA 1
ATOM 662 C C . SER A 1 91 ? 32.146 31.582 -11.634 1.00 32.78 91 SER A C 1
ATOM 664 O O . SER A 1 91 ? 31.170 31.064 -11.099 1.00 32.78 91 SER A O 1
ATOM 666 N N . ALA A 1 92 ? 33.371 31.064 -11.584 1.00 41.50 92 ALA A N 1
ATOM 667 C CA . ALA A 1 92 ? 33.766 29.996 -10.684 1.00 41.50 92 ALA A CA 1
ATOM 668 C C . ALA A 1 92 ? 33.656 30.501 -9.238 1.00 41.50 92 ALA A C 1
ATOM 670 O O . ALA A 1 92 ? 34.544 31.192 -8.739 1.00 41.50 92 ALA A O 1
ATOM 671 N N . VAL A 1 93 ? 32.551 30.169 -8.576 1.00 34.84 93 VAL A N 1
ATOM 672 C CA . VAL A 1 93 ? 32.487 30.116 -7.117 1.00 34.84 93 VAL A CA 1
ATOM 673 C C . VAL A 1 93 ? 32.863 28.690 -6.747 1.00 34.84 93 VAL A C 1
ATOM 675 O O . VAL A 1 93 ? 32.218 27.741 -7.181 1.00 34.84 93 VAL A O 1
ATOM 678 N N . GLY A 1 94 ? 33.975 28.551 -6.027 1.00 39.09 94 GLY A N 1
ATOM 679 C CA . GLY A 1 94 ? 34.435 27.272 -5.512 1.00 39.09 94 GLY A CA 1
ATOM 680 C C . GLY A 1 94 ? 33.384 26.690 -4.579 1.00 39.09 94 GLY A C 1
ATOM 681 O O . GLY A 1 94 ? 33.104 27.257 -3.525 1.00 39.09 94 GLY A O 1
ATOM 682 N N . GLU A 1 95 ? 32.802 25.572 -4.991 1.00 35.09 95 GLU A N 1
ATOM 683 C CA . GLU A 1 95 ? 31.976 24.751 -4.126 1.00 35.09 95 GLU A CA 1
ATOM 684 C C . GLU A 1 95 ? 32.922 23.963 -3.216 1.00 35.09 95 GLU A C 1
ATOM 686 O O . GLU A 1 95 ? 33.659 23.076 -3.652 1.00 35.09 95 GLU A O 1
ATOM 691 N N . GLU A 1 96 ? 32.975 24.380 -1.951 1.00 37.56 96 GLU A N 1
ATOM 692 C CA . GLU A 1 96 ? 33.575 23.612 -0.864 1.00 37.56 96 GLU A CA 1
ATOM 693 C C . GLU A 1 96 ? 32.988 22.188 -0.880 1.00 37.56 96 GLU A C 1
ATOM 695 O O . GLU A 1 96 ? 31.771 22.035 -1.033 1.00 37.56 96 GLU A O 1
ATOM 700 N N . PRO A 1 97 ? 33.807 21.130 -0.734 1.00 39.62 97 PRO A N 1
ATOM 701 C CA . PRO A 1 97 ? 33.307 19.766 -0.761 1.00 39.62 97 PRO A CA 1
ATOM 702 C C . PRO A 1 97 ? 32.302 19.556 0.376 1.00 39.62 97 PRO A C 1
ATOM 704 O O . PRO A 1 97 ? 32.651 19.590 1.557 1.00 39.62 97 PRO A O 1
ATOM 707 N N . SER A 1 98 ? 31.047 19.326 -0.015 1.00 33.25 98 SER A N 1
ATOM 708 C CA . SER A 1 98 ? 29.955 18.926 0.868 1.00 33.25 98 SER A CA 1
ATOM 709 C C . SER A 1 98 ? 30.398 17.762 1.773 1.00 33.25 98 SER A C 1
ATOM 711 O O . SER A 1 98 ? 31.068 16.835 1.296 1.00 33.25 98 SER A O 1
ATOM 713 N N . PRO A 1 99 ? 30.073 17.793 3.079 1.00 46.69 99 PRO A N 1
ATOM 714 C CA . PRO A 1 99 ? 30.531 16.792 4.029 1.00 46.69 99 PRO A CA 1
ATOM 715 C C . PRO A 1 99 ? 29.963 15.428 3.641 1.00 46.69 99 PRO A C 1
ATOM 717 O O . PRO A 1 99 ? 28.758 15.215 3.714 1.00 46.69 99 PRO A O 1
ATOM 720 N N . THR A 1 100 ? 30.856 14.538 3.196 1.00 39.66 100 THR A N 1
ATOM 721 C CA . THR A 1 100 ? 30.693 13.079 3.095 1.00 39.66 100 THR A CA 1
ATOM 722 C C . THR A 1 100 ? 29.240 12.610 3.018 1.00 39.66 100 THR A C 1
ATOM 724 O O . THR A 1 100 ? 28.626 12.285 4.035 1.00 39.66 100 THR A O 1
ATOM 727 N N . ALA A 1 101 ? 28.713 12.501 1.793 1.00 40.69 101 ALA A N 1
ATOM 728 C CA . ALA A 1 101 ? 27.508 11.730 1.522 1.00 40.69 101 ALA A CA 1
ATOM 729 C C . ALA A 1 101 ? 27.685 10.332 2.135 1.00 40.69 101 ALA A C 1
ATOM 731 O O . ALA A 1 101 ? 28.405 9.481 1.605 1.00 40.69 101 ALA A O 1
ATOM 732 N N . LYS A 1 102 ? 27.083 10.108 3.308 1.00 36.91 102 LYS A N 1
ATOM 733 C CA . LYS A 1 102 ? 26.942 8.769 3.864 1.00 36.91 102 LYS A CA 1
ATOM 734 C C . LYS A 1 102 ? 26.208 7.977 2.797 1.00 36.91 102 LYS A C 1
ATOM 736 O O . LYS A 1 102 ? 25.106 8.348 2.411 1.00 36.91 102 LYS A O 1
ATOM 741 N N . 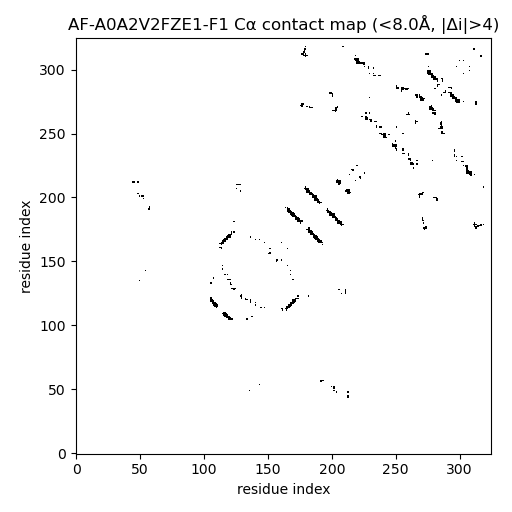LYS A 1 103 ? 26.834 6.915 2.300 1.00 43.72 103 LYS A N 1
ATOM 742 C CA . LYS A 1 103 ? 26.158 5.925 1.469 1.00 43.72 103 LYS A CA 1
ATOM 743 C C . LYS A 1 103 ? 24.969 5.421 2.290 1.00 43.72 103 LYS A C 1
ATOM 745 O O . LYS A 1 103 ? 25.177 4.719 3.277 1.00 43.72 103 LYS A O 1
ATOM 750 N N . GLU A 1 104 ? 23.762 5.876 1.966 1.00 62.72 104 GLU A N 1
ATOM 751 C CA . GLU A 1 104 ? 22.541 5.411 2.621 1.00 62.72 104 GLU A CA 1
ATOM 752 C C . GLU A 1 104 ? 22.469 3.900 2.392 1.00 62.72 104 GLU A C 1
ATOM 754 O O . GLU A 1 104 ? 22.414 3.435 1.255 1.00 62.72 104 GLU A O 1
ATOM 759 N N . ALA A 1 105 ? 22.601 3.119 3.467 1.00 78.62 105 ALA A N 1
ATOM 760 C CA . ALA A 1 105 ? 22.751 1.666 3.379 1.00 78.62 105 ALA A CA 1
ATOM 761 C C . ALA A 1 105 ? 21.484 0.964 2.856 1.00 78.62 105 ALA A C 1
ATOM 763 O O . ALA A 1 105 ? 21.530 -0.221 2.536 1.00 78.62 105 ALA A O 1
ATOM 764 N N . ASN A 1 106 ? 20.373 1.696 2.779 1.00 93.00 106 ASN A N 1
ATOM 765 C CA . ASN A 1 106 ? 19.040 1.242 2.417 1.00 93.00 106 ASN A CA 1
ATOM 766 C C . ASN A 1 106 ? 18.557 1.761 1.053 1.00 93.00 106 ASN A C 1
ATOM 768 O O . ASN A 1 106 ? 17.354 1.911 0.841 1.00 93.00 106 ASN A O 1
ATOM 772 N N . VAL A 1 107 ? 19.492 2.066 0.148 1.00 95.56 107 VAL A N 1
ATOM 773 C CA . VAL A 1 107 ? 19.200 2.570 -1.198 1.00 95.56 107 VAL A CA 1
ATOM 774 C C . VAL A 1 107 ? 20.006 1.809 -2.256 1.00 95.56 107 VAL A C 1
ATOM 776 O O . VAL A 1 107 ? 21.209 1.584 -2.108 1.00 95.56 107 VAL A O 1
ATOM 779 N N . ILE A 1 108 ? 19.347 1.462 -3.359 1.00 95.50 108 ILE A N 1
ATOM 780 C CA . ILE A 1 108 ? 19.923 0.985 -4.617 1.00 95.50 108 ILE A CA 1
ATOM 781 C C . ILE A 1 108 ? 19.818 2.118 -5.634 1.00 95.50 108 ILE A C 1
ATOM 783 O O . ILE A 1 108 ? 18.729 2.613 -5.915 1.00 95.50 108 ILE A O 1
ATOM 787 N N . ARG A 1 109 ? 20.964 2.498 -6.203 1.00 95.75 109 ARG A N 1
ATOM 788 C CA . ARG A 1 109 ? 21.053 3.344 -7.397 1.00 95.75 109 ARG A CA 1
ATOM 789 C C . ARG A 1 109 ? 21.890 2.600 -8.430 1.00 95.75 109 ARG A C 1
ATOM 791 O O . ARG A 1 109 ? 23.069 2.347 -8.166 1.00 95.75 109 ARG A O 1
ATOM 798 N N . ARG A 1 110 ? 21.283 2.198 -9.546 1.00 92.81 110 ARG A N 1
ATOM 799 C CA . ARG A 1 110 ? 21.961 1.543 -10.677 1.00 92.81 110 ARG A CA 1
ATOM 800 C C . ARG A 1 110 ? 21.537 2.257 -11.946 1.00 92.81 110 ARG A C 1
ATOM 802 O O . ARG A 1 110 ? 20.358 2.265 -12.259 1.00 92.81 110 ARG A O 1
ATOM 809 N N . THR A 1 111 ? 22.495 2.815 -12.670 1.00 90.19 111 THR A N 1
ATOM 810 C CA . THR A 1 111 ? 22.222 3.493 -13.936 1.00 90.19 111 THR A CA 1
ATOM 811 C C . THR A 1 111 ? 23.182 2.946 -14.981 1.00 90.19 111 THR A C 1
ATOM 813 O O . THR A 1 111 ? 24.399 2.925 -14.772 1.00 90.19 111 THR A O 1
ATOM 816 N N . THR A 1 112 ? 22.628 2.472 -16.088 1.00 85.75 112 THR A N 1
ATOM 817 C CA . THR A 1 112 ? 23.341 2.027 -17.288 1.00 85.75 112 THR A CA 1
ATOM 818 C C . THR A 1 112 ? 22.837 2.831 -18.488 1.00 85.75 112 THR A C 1
ATOM 820 O O . THR A 1 112 ? 22.077 3.782 -18.327 1.00 85.75 112 THR A O 1
ATOM 823 N N . GLU A 1 113 ? 23.255 2.471 -19.700 1.00 78.00 113 GLU A N 1
ATOM 824 C CA . GLU A 1 113 ? 22.692 3.062 -20.919 1.00 78.00 113 GLU A CA 1
ATOM 825 C C . GLU A 1 113 ? 21.196 2.744 -21.093 1.00 78.00 113 GLU A C 1
ATOM 827 O O . GLU A 1 113 ? 20.453 3.573 -21.609 1.00 78.00 113 GLU A O 1
ATOM 832 N N . PHE A 1 114 ? 20.747 1.574 -20.629 1.00 80.12 114 PHE A N 1
ATOM 833 C CA . PHE A 1 114 ? 19.401 1.055 -20.895 1.00 80.12 114 PHE A CA 1
ATOM 834 C C . PHE A 1 114 ? 18.495 1.018 -19.669 1.00 80.12 114 PHE A C 1
ATOM 836 O O . PHE A 1 114 ? 17.307 0.751 -19.807 1.00 80.12 114 PHE A O 1
ATOM 843 N N . VAL A 1 115 ? 19.044 1.216 -18.472 1.00 88.56 115 VAL A N 1
ATOM 844 C CA . VAL A 1 115 ? 18.338 0.993 -17.207 1.00 88.56 115 VAL A CA 1
ATOM 845 C C . VAL A 1 115 ? 18.658 2.103 -16.219 1.00 88.56 115 VAL A C 1
ATOM 847 O O . VAL A 1 115 ? 19.833 2.398 -16.007 1.00 88.56 115 VAL A O 1
ATOM 850 N N . ASP A 1 116 ? 17.637 2.637 -15.555 1.00 92.94 116 ASP A N 1
ATOM 851 C CA . ASP A 1 116 ? 17.766 3.476 -14.365 1.00 92.94 116 ASP A CA 1
ATOM 852 C C . ASP A 1 116 ? 16.928 2.916 -13.203 1.00 92.94 116 ASP A C 1
ATOM 854 O O . ASP A 1 116 ? 15.702 2.836 -13.256 1.00 92.94 116 ASP A O 1
ATOM 858 N N . ILE A 1 117 ? 17.597 2.488 -12.134 1.00 95.75 117 ILE A N 1
ATOM 859 C CA . ILE A 1 117 ? 16.974 1.936 -10.929 1.00 95.75 117 ILE A CA 1
ATOM 860 C C . ILE A 1 117 ? 17.280 2.864 -9.762 1.00 95.75 117 ILE A C 1
ATOM 862 O O . ILE A 1 117 ? 18.440 3.019 -9.370 1.00 95.75 117 ILE A O 1
ATOM 866 N N . ASN A 1 118 ? 16.228 3.388 -9.138 1.00 97.38 118 ASN A N 1
ATOM 867 C CA . ASN A 1 118 ? 16.296 4.147 -7.895 1.00 97.38 118 ASN A CA 1
ATOM 868 C C . ASN A 1 118 ? 15.298 3.581 -6.882 1.00 97.38 118 ASN A C 1
ATOM 870 O O . ASN A 1 118 ? 14.103 3.872 -6.922 1.00 97.38 118 ASN A O 1
ATOM 874 N N . ALA A 1 119 ? 15.794 2.759 -5.966 1.00 97.56 119 ALA A N 1
ATOM 875 C CA . ALA A 1 119 ? 14.960 2.002 -5.048 1.00 97.56 119 ALA A CA 1
ATOM 876 C C . ALA A 1 119 ? 15.463 2.136 -3.611 1.00 97.56 119 ALA A C 1
ATOM 878 O O . ALA A 1 119 ? 16.665 2.052 -3.366 1.00 97.56 119 ALA A O 1
ATOM 879 N N . SER A 1 120 ? 14.563 2.302 -2.647 1.00 97.00 120 SER A N 1
ATOM 880 C CA . SER A 1 120 ? 14.905 2.311 -1.222 1.00 97.00 120 SER A CA 1
ATOM 881 C C . SER A 1 120 ? 13.987 1.404 -0.413 1.00 97.00 120 SER A C 1
ATOM 883 O O . SER A 1 120 ? 12.891 1.059 -0.852 1.00 97.00 120 SER A O 1
ATOM 885 N N . TRP A 1 121 ? 14.429 1.019 0.783 1.00 96.62 121 TRP A N 1
ATOM 886 C CA . TRP A 1 121 ? 13.604 0.312 1.768 1.00 96.62 121 TRP A CA 1
ATOM 887 C C . TRP A 1 121 ? 13.692 0.974 3.150 1.00 96.62 121 TRP A C 1
ATOM 889 O O . TRP A 1 121 ? 14.710 1.601 3.469 1.00 96.62 121 TRP A O 1
ATOM 899 N N . PRO A 1 122 ? 12.657 0.852 4.000 1.00 95.31 122 PRO A N 1
ATOM 900 C CA . PRO A 1 122 ? 12.696 1.410 5.340 1.00 95.31 122 PRO A CA 1
ATOM 901 C C . PRO A 1 122 ? 13.575 0.566 6.266 1.00 95.31 122 PRO A C 1
ATOM 903 O O . PRO A 1 122 ? 13.714 -0.645 6.100 1.00 95.31 122 PRO A O 1
ATOM 906 N N . ILE A 1 123 ? 14.132 1.224 7.281 1.00 94.25 123 ILE A N 1
ATOM 907 C CA . ILE A 1 123 ? 14.696 0.572 8.465 1.00 94.25 123 ILE A CA 1
ATOM 908 C C . ILE A 1 123 ? 13.780 0.949 9.630 1.00 94.25 123 ILE A C 1
ATOM 910 O O . ILE A 1 123 ? 13.807 2.090 10.098 1.00 94.25 123 ILE A O 1
ATOM 914 N N . VAL A 1 124 ? 12.940 0.011 10.060 1.00 92.25 124 VAL A N 1
ATOM 915 C CA . VAL A 1 124 ? 11.928 0.194 11.114 1.00 92.25 124 VAL A CA 1
ATOM 916 C C . VAL A 1 124 ? 12.396 -0.308 12.483 1.00 92.25 124 VAL A C 1
ATOM 918 O O . VAL A 1 124 ? 11.709 -0.111 13.488 1.00 92.25 124 VAL A O 1
ATOM 921 N N . GLY A 1 125 ? 13.574 -0.937 12.548 1.00 91.50 125 GLY A N 1
ATOM 922 C CA . GLY A 1 125 ? 14.185 -1.410 13.793 1.00 91.50 125 GLY A CA 1
ATOM 923 C C . GLY A 1 125 ? 13.644 -2.757 14.272 1.00 91.50 125 GLY A C 1
ATOM 924 O O . GLY A 1 125 ? 13.853 -3.128 15.427 1.00 91.50 125 GLY A O 1
ATOM 925 N N . ILE A 1 126 ? 12.956 -3.492 13.396 1.00 91.44 126 ILE A N 1
ATOM 926 C CA . ILE A 1 126 ? 12.483 -4.856 13.636 1.00 91.44 126 ILE A CA 1
ATOM 927 C C . ILE A 1 126 ? 13.245 -5.746 12.665 1.00 91.44 126 ILE A C 1
ATOM 929 O O . ILE A 1 126 ? 12.945 -5.742 11.477 1.00 91.44 126 ILE A O 1
ATOM 933 N N . ALA A 1 127 ? 14.209 -6.524 13.168 1.00 92.19 127 ALA A N 1
ATOM 934 C CA . ALA A 1 127 ? 15.179 -7.242 12.332 1.00 92.19 127 ALA A CA 1
ATOM 935 C C . ALA A 1 127 ? 14.537 -8.046 11.188 1.00 92.19 127 ALA A C 1
ATOM 937 O O . ALA A 1 127 ? 14.983 -7.949 10.052 1.00 92.19 127 ALA A O 1
ATOM 938 N N . ARG A 1 128 ? 13.444 -8.772 11.469 1.00 90.00 128 ARG A N 1
ATOM 939 C CA . ARG A 1 128 ? 12.686 -9.500 10.440 1.00 90.00 128 ARG A CA 1
ATOM 940 C C . ARG A 1 128 ? 12.149 -8.569 9.349 1.00 90.00 128 ARG A C 1
ATOM 942 O O . ARG A 1 128 ? 12.364 -8.837 8.176 1.00 90.00 128 ARG A O 1
ATOM 949 N N . VAL A 1 129 ? 11.471 -7.489 9.736 1.00 93.06 129 VAL A N 1
ATOM 950 C CA . VAL A 1 129 ? 10.858 -6.542 8.793 1.00 93.06 129 VAL A CA 1
ATOM 951 C C . VAL A 1 129 ? 11.931 -5.813 7.988 1.00 93.06 129 VAL A C 1
ATOM 953 O O . VAL A 1 129 ? 11.762 -5.627 6.787 1.00 93.06 129 VAL A O 1
ATOM 956 N N . ASP A 1 130 ? 13.051 -5.452 8.615 1.00 94.31 130 ASP A N 1
ATOM 957 C CA . ASP A 1 130 ? 14.189 -4.812 7.947 1.00 94.31 130 ASP A CA 1
ATOM 958 C C . ASP A 1 130 ? 14.839 -5.759 6.920 1.00 94.31 130 ASP A C 1
ATOM 960 O O . ASP A 1 130 ? 15.143 -5.356 5.793 1.00 94.31 130 ASP A O 1
ATOM 964 N N . ASP A 1 131 ? 15.019 -7.034 7.283 1.00 92.88 131 ASP A N 1
ATOM 965 C CA . ASP A 1 131 ? 15.571 -8.060 6.398 1.00 92.88 131 ASP A CA 1
ATOM 966 C C . ASP A 1 131 ? 14.633 -8.365 5.219 1.00 92.88 131 ASP A C 1
ATOM 968 O O . ASP A 1 131 ? 15.101 -8.456 4.080 1.00 92.88 131 ASP A O 1
ATOM 972 N N . GLU A 1 132 ? 13.327 -8.479 5.472 1.00 91.44 132 GLU A N 1
ATOM 973 C CA . GLU A 1 132 ? 12.293 -8.694 4.451 1.00 91.44 132 GLU A CA 1
ATOM 974 C C . GLU A 1 132 ? 12.162 -7.494 3.510 1.00 91.44 132 GLU A C 1
ATOM 976 O O . GLU A 1 132 ? 12.149 -7.669 2.294 1.00 91.44 132 GLU A O 1
ATOM 981 N N . SER A 1 133 ? 12.144 -6.276 4.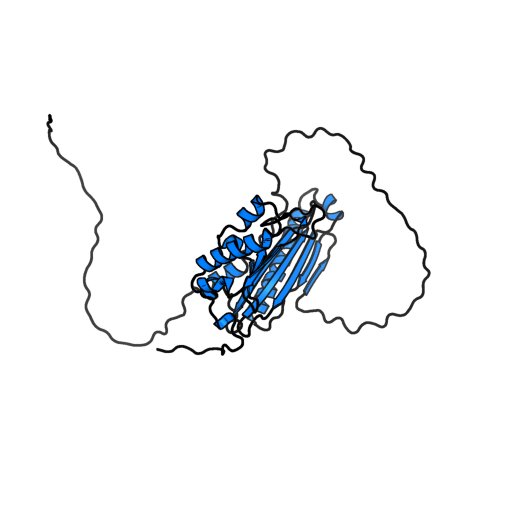054 1.00 94.75 133 SER A N 1
ATOM 982 C CA . SER A 1 133 ? 12.086 -5.025 3.291 1.00 94.75 133 SER A CA 1
ATOM 983 C C . SER A 1 133 ? 13.277 -4.894 2.344 1.00 94.75 133 SER A C 1
ATOM 985 O O . SER A 1 133 ? 13.112 -4.585 1.162 1.00 94.75 133 SER A O 1
ATOM 987 N N . ARG A 1 134 ? 14.483 -5.205 2.838 1.00 95.50 134 ARG A N 1
ATOM 988 C CA . ARG A 1 134 ? 15.684 -5.275 2.003 1.00 95.50 134 ARG A CA 1
ATOM 989 C C . ARG A 1 134 ? 15.531 -6.328 0.911 1.00 95.50 134 ARG A C 1
ATOM 991 O O . ARG A 1 134 ? 15.754 -6.007 -0.250 1.00 95.50 134 ARG A O 1
ATOM 998 N N . ALA A 1 135 ? 15.169 -7.562 1.272 1.00 93.88 135 ALA A N 1
ATOM 999 C CA . ALA A 1 135 ? 15.075 -8.678 0.331 1.00 93.88 135 ALA A CA 1
ATOM 1000 C C . ALA A 1 135 ? 14.039 -8.426 -0.774 1.00 93.88 135 ALA A C 1
ATOM 1002 O O . ALA A 1 135 ? 14.292 -8.736 -1.939 1.00 93.88 135 ALA A O 1
ATOM 1003 N N . PHE A 1 136 ? 12.901 -7.830 -0.419 1.00 94.00 136 PHE A N 1
ATOM 1004 C CA . PHE A 1 136 ? 11.855 -7.426 -1.349 1.00 94.00 136 PHE A CA 1
ATOM 1005 C C . PHE A 1 136 ? 12.380 -6.425 -2.381 1.00 94.00 136 PHE A C 1
ATOM 1007 O O . PHE A 1 136 ? 12.292 -6.675 -3.584 1.00 94.00 136 PHE A O 1
ATOM 1014 N N . VAL A 1 137 ? 12.999 -5.335 -1.923 1.00 95.56 137 VAL A N 1
ATOM 1015 C CA . VAL A 1 137 ? 13.496 -4.278 -2.811 1.00 95.56 137 VAL A CA 1
ATOM 1016 C C . VAL A 1 137 ? 14.676 -4.748 -3.659 1.00 95.56 137 VAL A C 1
ATOM 1018 O O . VAL A 1 137 ? 14.682 -4.519 -4.869 1.00 95.56 137 VAL A O 1
ATOM 1021 N N . THR A 1 138 ? 15.647 -5.455 -3.071 1.00 95.44 138 THR A N 1
ATOM 1022 C CA . THR A 1 138 ? 16.776 -6.010 -3.835 1.00 95.44 138 THR A CA 1
ATOM 1023 C C . THR A 1 138 ? 16.295 -7.031 -4.860 1.00 95.44 138 THR A C 1
ATOM 1025 O O . THR A 1 138 ? 16.738 -6.998 -6.001 1.00 95.44 138 THR A O 1
ATOM 1028 N N . GLY A 1 139 ? 15.347 -7.897 -4.487 1.00 93.88 139 GLY A N 1
ATOM 1029 C CA . GLY A 1 139 ? 14.816 -8.926 -5.378 1.00 93.88 139 GLY A CA 1
ATOM 1030 C C . GLY A 1 139 ? 14.032 -8.355 -6.560 1.00 93.88 139 GLY A C 1
ATOM 1031 O O . GLY A 1 139 ? 14.131 -8.890 -7.663 1.00 93.88 139 GLY A O 1
ATOM 1032 N N . LEU A 1 140 ? 13.280 -7.267 -6.358 1.00 94.19 140 LEU A N 1
ATOM 1033 C CA . LEU A 1 140 ? 12.610 -6.560 -7.452 1.00 94.19 140 LEU A CA 1
ATOM 1034 C C . LEU A 1 140 ? 13.606 -5.859 -8.377 1.00 94.19 140 LEU A C 1
ATOM 1036 O O . LEU A 1 140 ? 13.479 -5.993 -9.590 1.00 94.19 140 LEU A O 1
ATOM 1040 N N . ALA A 1 141 ? 14.608 -5.171 -7.822 1.00 94.38 141 ALA A N 1
ATOM 1041 C CA . ALA A 1 141 ? 15.654 -4.524 -8.613 1.00 94.38 141 ALA A CA 1
ATOM 1042 C C . ALA A 1 141 ? 16.437 -5.536 -9.465 1.00 94.38 141 ALA A C 1
ATOM 1044 O O . ALA A 1 141 ? 16.606 -5.332 -10.664 1.00 94.38 141 ALA A O 1
ATOM 1045 N N . ASP A 1 142 ? 16.856 -6.652 -8.862 1.00 93.56 142 ASP A N 1
ATOM 1046 C CA . ASP A 1 142 ? 17.607 -7.703 -9.553 1.00 93.56 142 ASP A CA 1
ATOM 1047 C C . ASP A 1 142 ? 16.764 -8.388 -10.638 1.00 93.56 142 ASP A C 1
ATOM 1049 O O . ASP A 1 142 ? 17.270 -8.666 -11.723 1.00 93.56 142 ASP A O 1
ATOM 1053 N N . ARG A 1 143 ? 15.473 -8.644 -10.378 1.00 92.75 143 ARG A N 1
ATOM 1054 C CA . ARG A 1 143 ? 14.570 -9.228 -11.381 1.00 92.75 143 ARG A CA 1
ATOM 1055 C C . ARG A 1 143 ? 14.329 -8.276 -12.547 1.00 92.75 143 ARG A C 1
ATOM 1057 O O . ARG A 1 143 ? 14.370 -8.719 -13.687 1.00 92.75 143 ARG A O 1
ATOM 1064 N N . PHE A 1 144 ? 14.083 -6.998 -12.265 1.00 91.50 144 PHE A N 1
ATOM 1065 C CA . PHE A 1 144 ? 13.871 -5.994 -13.304 1.00 91.50 144 PHE A CA 1
ATOM 1066 C C . PHE A 1 144 ? 15.082 -5.911 -14.236 1.00 91.50 144 PHE A C 1
ATOM 1068 O O . PHE A 1 144 ? 14.929 -5.985 -15.449 1.00 91.50 144 PHE A O 1
ATOM 1075 N N . GLU A 1 145 ? 16.291 -5.858 -13.676 1.00 88.88 145 GLU A N 1
ATOM 1076 C CA . GLU A 1 145 ? 17.531 -5.841 -14.456 1.00 88.88 145 GLU A CA 1
ATOM 1077 C C . GLU A 1 145 ? 17.687 -7.101 -15.327 1.00 88.88 145 GLU A C 1
ATOM 1079 O O . GLU A 1 145 ? 17.986 -6.986 -16.513 1.00 88.88 145 GLU A O 1
ATOM 1084 N N . GLN A 1 146 ? 17.390 -8.290 -14.786 1.00 89.06 146 GLN A N 1
ATOM 1085 C CA . GLN A 1 146 ? 17.414 -9.551 -15.546 1.00 89.06 146 GLN A CA 1
ATOM 1086 C C . GLN A 1 146 ? 16.384 -9.587 -16.685 1.00 89.06 146 GLN A C 1
ATOM 1088 O O . GLN A 1 146 ? 16.676 -10.099 -17.765 1.00 89.06 146 GLN A O 1
ATOM 1093 N N . GLU A 1 147 ? 15.176 -9.067 -16.457 1.00 86.38 147 GLU A N 1
ATOM 1094 C CA . GLU A 1 147 ? 14.129 -8.993 -17.481 1.00 86.38 147 GLU A CA 1
ATOM 1095 C C . GLU A 1 147 ? 14.527 -8.036 -18.610 1.00 86.38 147 GLU A C 1
ATOM 1097 O O . GLU A 1 147 ? 14.352 -8.372 -19.782 1.00 86.38 147 GLU A O 1
ATOM 1102 N N . ILE A 1 148 ? 15.118 -6.884 -18.281 1.00 84.12 148 ILE A N 1
ATOM 1103 C CA . ILE A 1 148 ? 15.618 -5.946 -19.288 1.00 84.12 148 ILE A CA 1
ATOM 1104 C C . ILE A 1 148 ? 16.809 -6.522 -20.058 1.00 84.12 148 ILE A C 1
ATOM 1106 O O . ILE A 1 148 ? 16.849 -6.386 -21.279 1.00 84.12 148 ILE A O 1
ATOM 1110 N N . GLU A 1 149 ? 17.757 -7.186 -19.395 1.00 82.88 149 GLU A N 1
ATOM 1111 C CA . GLU A 1 149 ? 18.885 -7.837 -20.075 1.00 82.88 149 GLU A CA 1
ATOM 1112 C C . GLU A 1 149 ? 18.394 -8.907 -21.062 1.00 82.88 149 GLU A C 1
ATOM 1114 O O . GLU A 1 149 ? 18.872 -8.980 -22.196 1.00 82.88 149 GLU A O 1
ATOM 1119 N N . ALA A 1 150 ? 17.385 -9.691 -20.670 1.00 82.38 150 ALA A N 1
ATOM 1120 C CA . ALA A 1 150 ? 16.760 -10.671 -21.552 1.00 82.38 150 ALA A CA 1
ATOM 1121 C C . ALA A 1 150 ? 16.063 -10.018 -22.759 1.00 82.38 150 ALA A C 1
ATOM 1123 O O . ALA A 1 150 ? 16.190 -10.527 -23.871 1.00 82.38 150 ALA A O 1
ATOM 1124 N N . LEU A 1 151 ? 15.373 -8.888 -22.561 1.00 77.31 151 LEU A N 1
ATOM 1125 C CA . LEU A 1 151 ? 14.739 -8.123 -23.643 1.00 77.31 151 LEU A CA 1
ATOM 1126 C C . LEU A 1 151 ? 15.769 -7.494 -24.587 1.00 77.31 151 LEU A C 1
ATOM 1128 O O . LEU A 1 151 ? 15.597 -7.535 -25.800 1.00 77.31 151 LEU A O 1
ATOM 1132 N N . ALA A 1 152 ? 16.852 -6.934 -24.047 1.00 73.31 152 ALA A N 1
ATOM 1133 C CA . ALA A 1 152 ? 17.922 -6.321 -24.830 1.00 73.31 152 ALA A CA 1
ATOM 1134 C C . ALA A 1 152 ? 18.693 -7.344 -25.683 1.00 73.31 152 ALA A C 1
ATOM 1136 O O . ALA A 1 152 ? 19.312 -6.968 -26.672 1.00 73.31 152 ALA A O 1
ATOM 1137 N N . ALA A 1 153 ? 18.644 -8.631 -25.327 1.00 76.06 153 ALA A N 1
ATOM 1138 C CA . ALA A 1 153 ? 19.210 -9.711 -26.129 1.00 76.06 153 ALA A CA 1
ATOM 1139 C C . ALA A 1 153 ? 18.321 -10.131 -27.321 1.00 76.06 153 ALA A C 1
ATOM 1141 O O . ALA A 1 153 ? 18.763 -10.937 -28.150 1.00 76.06 153 ALA A O 1
ATOM 1142 N N . GLU A 1 154 ? 17.081 -9.634 -27.425 1.00 74.12 154 GLU A N 1
ATOM 1143 C CA . GLU A 1 154 ? 16.201 -9.929 -28.558 1.00 74.12 154 GLU A CA 1
ATOM 1144 C C . GLU A 1 154 ? 16.560 -9.076 -29.794 1.00 74.12 154 GLU A C 1
ATOM 1146 O O . GLU A 1 154 ? 16.658 -7.849 -29.700 1.00 74.12 154 GLU A O 1
ATOM 1151 N N . PRO A 1 155 ? 16.715 -9.686 -30.989 1.00 69.81 155 PRO A N 1
ATOM 1152 C CA . PRO A 1 155 ? 17.117 -8.955 -32.189 1.00 69.81 155 PRO A CA 1
ATOM 1153 C C . PRO A 1 155 ? 16.153 -7.815 -32.552 1.00 69.81 155 PRO A C 1
ATOM 1155 O O . PRO A 1 155 ? 14.979 -8.062 -32.835 1.00 69.81 155 PRO A O 1
ATOM 1158 N N . GLY A 1 156 ? 16.666 -6.583 -32.639 1.00 65.44 156 GLY A N 1
ATOM 1159 C CA . GLY A 1 156 ? 15.898 -5.407 -33.073 1.00 65.44 156 GLY A CA 1
ATOM 1160 C C . GLY A 1 156 ? 15.262 -4.594 -31.940 1.00 65.44 156 GLY A C 1
ATOM 1161 O O . GLY A 1 156 ? 14.572 -3.617 -32.227 1.00 65.44 156 GLY A O 1
ATOM 1162 N N . VAL A 1 157 ? 15.502 -4.960 -30.676 1.00 63.38 157 VAL A N 1
ATOM 1163 C CA . VAL A 1 157 ? 15.067 -4.189 -29.495 1.00 63.38 157 VAL A CA 1
ATOM 1164 C C . VAL A 1 157 ? 16.022 -3.030 -29.185 1.00 63.38 157 VAL A C 1
ATOM 1166 O O . VAL A 1 157 ? 15.590 -2.024 -28.612 1.00 63.38 157 VAL A O 1
ATOM 1169 N N . GLU A 1 158 ? 17.286 -3.107 -29.623 1.00 58.56 158 GLU A N 1
ATOM 1170 C CA . GLU A 1 158 ? 18.291 -2.084 -29.315 1.00 58.56 158 GLU A CA 1
ATOM 1171 C C . GLU A 1 158 ? 17.858 -0.677 -29.775 1.00 58.56 158 GLU A C 1
ATOM 1173 O O . GLU A 1 158 ? 17.946 0.269 -28.998 1.00 58.56 158 GLU A O 1
ATOM 1178 N N . GLU A 1 159 ? 17.276 -0.523 -30.973 1.00 57.47 159 GLU A N 1
ATOM 1179 C CA . GLU A 1 159 ? 16.903 0.797 -31.526 1.00 57.47 159 GLU A CA 1
ATOM 1180 C C . GLU A 1 159 ? 15.865 1.578 -30.694 1.00 57.47 159 GLU A C 1
ATOM 1182 O O . GLU A 1 159 ? 15.846 2.809 -30.756 1.00 57.47 159 GLU A O 1
ATOM 1187 N N . ILE A 1 160 ? 15.016 0.903 -29.908 1.00 57.97 160 ILE A N 1
ATOM 1188 C CA . ILE A 1 160 ? 13.967 1.551 -29.096 1.00 57.97 160 ILE A CA 1
ATOM 1189 C C . ILE A 1 160 ? 14.482 1.870 -27.688 1.00 57.97 160 ILE A C 1
ATOM 1191 O O . ILE A 1 160 ? 14.188 2.944 -27.161 1.00 57.97 160 ILE A O 1
ATOM 1195 N N . ALA A 1 161 ? 15.285 0.978 -27.099 1.00 58.12 161 ALA A N 1
ATOM 1196 C CA . ALA A 1 161 ? 15.837 1.153 -25.754 1.00 58.12 161 ALA A CA 1
ATOM 1197 C C . ALA A 1 161 ? 16.815 2.344 -25.660 1.00 58.12 161 ALA A C 1
ATOM 1199 O O . ALA A 1 161 ? 16.958 2.945 -24.600 1.00 58.12 161 ALA A O 1
ATOM 1200 N N . HIS A 1 162 ? 17.436 2.747 -26.776 1.00 59.72 162 HIS A N 1
ATOM 1201 C CA . HIS A 1 162 ? 18.287 3.944 -26.830 1.00 59.72 162 HIS A CA 1
ATOM 1202 C C . HIS A 1 162 ? 17.514 5.276 -26.759 1.00 59.72 162 HIS A C 1
ATOM 1204 O O . HIS A 1 162 ? 18.133 6.324 -26.571 1.00 59.72 162 HIS A O 1
ATOM 1210 N N . LEU A 1 163 ? 16.188 5.278 -26.950 1.00 66.25 163 LEU A N 1
ATOM 1211 C CA . LEU A 1 163 ? 15.393 6.514 -26.937 1.00 66.25 163 LEU A CA 1
ATOM 1212 C C . LEU A 1 163 ? 15.005 6.940 -25.518 1.00 66.25 163 LEU A C 1
ATOM 1214 O O . LEU A 1 163 ? 14.963 8.139 -25.245 1.00 66.25 163 LEU A O 1
ATOM 1218 N N . PHE A 1 164 ? 14.749 5.974 -24.632 1.00 72.12 164 PHE A N 1
ATOM 1219 C CA . PHE A 1 164 ? 14.442 6.193 -23.219 1.00 72.12 164 PHE A CA 1
ATOM 1220 C C . PHE A 1 164 ? 14.936 4.991 -22.402 1.00 72.12 164 PHE A C 1
ATOM 1222 O O . PHE A 1 164 ? 14.592 3.862 -22.766 1.00 72.12 164 PHE A O 1
ATOM 1229 N N . PRO A 1 165 ? 15.700 5.198 -21.312 1.00 83.00 165 PRO A N 1
ATOM 1230 C CA . PRO A 1 165 ? 16.087 4.099 -20.440 1.00 83.00 165 PRO A CA 1
ATOM 1231 C C . PRO A 1 165 ? 14.842 3.468 -19.808 1.00 83.00 165 PRO A C 1
ATOM 1233 O O . PRO A 1 165 ? 13.838 4.134 -19.556 1.00 83.00 165 PRO A O 1
ATOM 1236 N N . TYR A 1 166 ? 14.909 2.169 -19.544 1.00 90.31 166 TYR A N 1
ATOM 1237 C CA . TYR A 1 166 ? 13.925 1.480 -18.729 1.00 90.31 166 TYR A CA 1
ATOM 1238 C C . TYR A 1 166 ? 14.117 1.857 -17.269 1.00 90.31 166 TYR A C 1
ATOM 1240 O O . TYR A 1 166 ? 15.235 1.837 -16.760 1.00 90.31 166 TYR A O 1
ATOM 1248 N N . GLU A 1 167 ? 13.037 2.176 -16.575 1.00 94.19 167 GLU A N 1
ATOM 1249 C CA . GLU A 1 167 ? 13.133 2.749 -15.238 1.00 94.19 167 GLU A CA 1
ATOM 1250 C C . GLU A 1 167 ? 12.425 1.876 -14.202 1.00 94.19 167 GLU A C 1
ATOM 1252 O O . GLU A 1 167 ? 11.350 1.330 -14.458 1.00 94.19 167 GLU A O 1
ATOM 1257 N N . LEU A 1 168 ? 13.010 1.775 -13.011 1.00 96.75 168 LEU A N 1
ATOM 1258 C CA . LEU A 1 168 ? 12.369 1.227 -11.819 1.00 96.75 168 LEU A CA 1
ATOM 1259 C C . LEU A 1 168 ? 12.603 2.187 -10.657 1.00 96.75 168 LEU A C 1
ATOM 1261 O O . LEU A 1 168 ? 13.738 2.403 -10.226 1.00 96.75 168 LEU A O 1
ATOM 1265 N N . SER A 1 169 ? 11.519 2.706 -10.092 1.00 98.00 169 SER A N 1
ATOM 1266 C CA . SER A 1 169 ? 11.552 3.455 -8.847 1.00 98.00 169 SER A CA 1
ATOM 1267 C C . SER A 1 169 ? 10.759 2.738 -7.767 1.00 98.00 169 SER A C 1
ATOM 1269 O O . SER A 1 169 ? 9.588 2.422 -7.954 1.00 98.00 169 SER A O 1
ATOM 1271 N N . ILE A 1 170 ? 11.391 2.484 -6.621 1.00 98.00 170 ILE A N 1
ATOM 1272 C CA . ILE A 1 170 ? 10.709 1.930 -5.447 1.00 98.00 170 ILE A CA 1
ATOM 1273 C C . ILE A 1 170 ? 10.874 2.914 -4.302 1.00 98.00 170 ILE A C 1
ATOM 1275 O O . ILE A 1 170 ? 11.988 3.170 -3.844 1.00 98.00 170 ILE A O 1
ATOM 1279 N N . SER A 1 171 ? 9.753 3.451 -3.839 1.00 97.31 171 SER A N 1
ATOM 1280 C CA . SER A 1 171 ? 9.689 4.351 -2.692 1.00 97.31 171 SER A CA 1
ATOM 1281 C C . SER A 1 171 ? 8.754 3.787 -1.632 1.00 97.31 171 SER A C 1
ATOM 1283 O O . SER A 1 171 ? 7.944 2.899 -1.908 1.00 97.31 171 SER A O 1
ATOM 1285 N N . HIS A 1 172 ? 8.887 4.280 -0.404 1.00 97.44 172 HIS A N 1
ATOM 1286 C CA . HIS A 1 172 ? 8.117 3.777 0.720 1.00 97.44 172 HIS A CA 1
ATOM 1287 C C . HIS A 1 172 ? 7.776 4.866 1.734 1.00 97.44 172 HIS A C 1
ATOM 1289 O O . HIS A 1 172 ? 8.508 5.842 1.901 1.00 97.44 172 HIS A O 1
ATOM 1295 N N . GLU A 1 173 ? 6.714 4.624 2.490 1.00 97.25 173 GLU A N 1
ATOM 1296 C CA . GLU A 1 173 ? 6.333 5.373 3.679 1.00 97.25 173 GLU A CA 1
ATOM 1297 C C . GLU A 1 173 ? 6.125 4.384 4.827 1.00 97.25 173 GLU A C 1
ATOM 1299 O O . GLU A 1 173 ? 5.317 3.465 4.719 1.00 97.25 173 GLU A O 1
ATOM 1304 N N . ALA A 1 174 ? 6.873 4.556 5.918 1.00 96.81 174 ALA A N 1
ATOM 1305 C CA . ALA A 1 174 ? 6.706 3.758 7.127 1.00 96.81 174 ALA A CA 1
ATOM 1306 C C . ALA A 1 174 ? 6.021 4.602 8.207 1.00 96.81 174 ALA A C 1
ATOM 1308 O O . ALA A 1 174 ? 6.504 5.685 8.549 1.00 96.81 174 ALA A O 1
ATOM 1309 N N . THR A 1 175 ? 4.926 4.097 8.765 1.00 96.62 175 THR A N 1
ATOM 1310 C CA . THR A 1 175 ? 4.146 4.754 9.817 1.00 96.62 175 THR A CA 1
ATOM 1311 C C . THR A 1 175 ? 3.985 3.841 11.031 1.00 96.62 175 THR A C 1
ATOM 1313 O O . THR A 1 175 ? 4.127 2.621 10.954 1.00 96.62 175 THR A O 1
ATOM 1316 N N . TYR A 1 176 ? 3.712 4.450 12.185 1.00 96.31 176 TYR A N 1
ATOM 1317 C CA . TYR A 1 176 ? 3.562 3.756 13.466 1.00 96.31 176 TYR A CA 1
ATOM 1318 C C . TYR A 1 176 ? 2.267 4.229 14.127 1.00 96.31 176 TYR A C 1
ATOM 1320 O O . TYR A 1 176 ? 2.305 5.107 14.993 1.00 96.31 176 TYR A O 1
ATOM 1328 N N . PRO A 1 177 ? 1.105 3.735 13.666 1.00 95.12 177 PRO A N 1
ATOM 1329 C CA . PRO A 1 177 ? -0.192 4.255 14.094 1.00 95.12 177 PRO A CA 1
ATOM 1330 C C . PRO A 1 177 ? -0.503 3.960 15.569 1.00 95.12 177 PRO A C 1
ATOM 1332 O O . PRO A 1 177 ? -1.336 4.641 16.160 1.00 95.12 177 PRO A O 1
ATOM 1335 N N . SER A 1 178 ? 0.182 2.982 16.170 1.00 95.69 178 SER A N 1
ATOM 1336 C CA . SER A 1 178 ? 0.096 2.634 17.590 1.00 95.69 178 SER A CA 1
ATOM 1337 C C . SER A 1 178 ? 1.415 2.013 18.083 1.00 95.69 178 SER A C 1
ATOM 1339 O O . SER A 1 178 ? 2.283 1.667 17.272 1.00 95.69 178 SER A O 1
ATOM 1341 N N . PRO A 1 179 ? 1.603 1.807 19.402 1.00 93.81 179 PRO A N 1
ATOM 1342 C CA . PRO A 1 179 ? 2.775 1.100 19.920 1.00 93.81 179 PRO A CA 1
ATOM 1343 C C . PRO A 1 179 ? 2.934 -0.328 19.372 1.00 93.81 179 PRO A C 1
ATOM 1345 O O . PRO A 1 179 ? 4.065 -0.810 19.278 1.00 93.81 179 PRO A O 1
ATOM 1348 N N . ARG A 1 180 ? 1.834 -0.988 18.989 1.00 94.94 180 ARG A N 1
ATOM 1349 C CA . ARG A 1 180 ? 1.804 -2.368 18.484 1.00 94.94 180 ARG A CA 1
ATOM 1350 C C . ARG A 1 180 ? 2.027 -2.492 16.984 1.00 94.94 180 ARG A C 1
ATOM 1352 O O . ARG A 1 180 ? 2.411 -3.572 16.558 1.00 94.94 180 ARG A O 1
ATOM 1359 N N . VAL A 1 181 ? 1.820 -1.442 16.190 1.00 96.94 181 VAL A N 1
ATOM 1360 C CA . VAL A 1 181 ? 1.748 -1.573 14.726 1.00 96.94 181 VAL A CA 1
ATOM 1361 C C . VAL A 1 181 ? 2.817 -0.748 14.019 1.00 96.94 181 VAL A C 1
ATOM 1363 O O . VAL A 1 181 ? 3.045 0.415 14.351 1.00 96.94 181 VAL A O 1
ATOM 1366 N N . ALA A 1 182 ? 3.465 -1.356 13.029 1.00 96.94 182 ALA A N 1
ATOM 1367 C CA . ALA A 1 182 ? 4.219 -0.660 11.994 1.00 96.94 182 ALA A CA 1
ATOM 1368 C C . ALA A 1 182 ? 3.555 -0.940 10.640 1.00 96.94 182 ALA A C 1
ATOM 1370 O O . ALA A 1 182 ? 3.363 -2.103 10.288 1.00 96.94 182 ALA A O 1
ATOM 1371 N N . SER A 1 183 ? 3.224 0.106 9.890 1.00 97.69 183 SER A N 1
ATOM 1372 C CA . SER A 1 183 ? 2.662 -0.003 8.541 1.00 97.69 183 SER A CA 1
ATOM 1373 C C . SER A 1 183 ? 3.682 0.506 7.530 1.00 97.69 183 SER A C 1
ATOM 1375 O O . SER A 1 183 ? 4.313 1.536 7.758 1.00 97.69 183 SER A O 1
ATOM 1377 N N . ILE A 1 184 ? 3.852 -0.192 6.413 1.00 97.81 184 ILE A N 1
ATOM 1378 C CA . ILE A 1 184 ? 4.721 0.212 5.309 1.00 97.81 184 ILE A CA 1
ATOM 1379 C C . ILE A 1 184 ? 3.886 0.241 4.032 1.00 97.81 184 ILE A C 1
ATOM 1381 O O . ILE A 1 184 ? 3.332 -0.781 3.627 1.00 97.81 184 ILE A O 1
ATOM 1385 N N . LEU A 1 185 ? 3.808 1.409 3.401 1.00 97.94 185 LEU A N 1
ATOM 1386 C CA . LEU A 1 185 ? 3.258 1.595 2.063 1.00 97.94 185 LEU A CA 1
ATOM 1387 C C . LEU A 1 185 ? 4.414 1.690 1.068 1.00 97.94 185 LEU A C 1
ATOM 1389 O O . LEU A 1 185 ? 5.362 2.433 1.304 1.00 97.94 185 LEU A O 1
ATOM 1393 N N . TRP A 1 186 ? 4.321 0.979 -0.047 1.00 97.81 186 TRP A N 1
ATOM 1394 C CA . TRP A 1 186 ? 5.300 0.967 -1.125 1.00 97.81 186 TRP A CA 1
ATOM 1395 C C . TRP A 1 186 ? 4.661 1.489 -2.406 1.00 97.81 186 TRP A C 1
ATOM 1397 O O . TRP A 1 186 ? 3.584 1.029 -2.785 1.00 97.81 186 TRP A O 1
ATOM 1407 N N . ASN A 1 187 ? 5.362 2.379 -3.104 1.00 97.38 187 ASN A N 1
ATOM 1408 C CA . ASN A 1 187 ? 5.048 2.743 -4.480 1.00 97.38 187 ASN A CA 1
ATOM 1409 C C . ASN A 1 187 ? 6.149 2.185 -5.377 1.00 97.38 187 ASN A C 1
ATOM 1411 O O . ASN A 1 187 ? 7.309 2.594 -5.271 1.00 97.38 187 ASN A O 1
ATOM 1415 N N . ILE A 1 188 ? 5.774 1.242 -6.236 1.00 98.00 188 ILE A N 1
ATOM 1416 C CA . ILE A 1 188 ? 6.663 0.565 -7.175 1.00 98.00 188 ILE A CA 1
ATOM 1417 C C . ILE A 1 188 ? 6.285 1.061 -8.558 1.00 98.00 188 ILE A C 1
ATOM 1419 O O . ILE A 1 188 ? 5.287 0.636 -9.139 1.00 98.00 188 ILE A O 1
ATOM 1423 N N . TRP A 1 189 ? 7.061 2.003 -9.065 1.00 97.19 189 TRP A N 1
ATOM 1424 C CA . TRP A 1 189 ? 6.874 2.546 -10.394 1.00 97.19 189 TRP A CA 1
ATOM 1425 C C . TRP A 1 189 ? 7.874 1.917 -11.357 1.00 97.19 189 TRP A C 1
ATOM 1427 O O . TRP A 1 189 ? 9.052 1.785 -11.032 1.00 97.19 189 TRP A O 1
ATOM 1437 N N . SER A 1 190 ? 7.420 1.530 -12.544 1.00 95.00 190 SER A N 1
ATOM 1438 C CA . SER A 1 190 ? 8.294 1.007 -13.593 1.00 95.00 190 SER A CA 1
ATOM 1439 C C . SER A 1 190 ? 7.931 1.562 -14.962 1.00 95.00 190 SER A C 1
ATOM 1441 O O . SER A 1 190 ? 6.758 1.764 -15.272 1.00 95.00 190 SER A O 1
ATOM 1443 N N . PHE A 1 191 ? 8.925 1.768 -15.814 1.00 91.75 191 PHE A N 1
ATOM 1444 C CA . PHE A 1 191 ? 8.733 2.130 -17.209 1.00 91.75 191 PHE A CA 1
ATOM 1445 C C . PHE A 1 191 ? 9.522 1.180 -18.096 1.00 91.75 191 PHE A C 1
ATOM 1447 O O . PHE A 1 191 ? 10.747 1.129 -18.058 1.00 91.75 191 PHE A O 1
ATOM 1454 N N . THR A 1 192 ? 8.790 0.418 -18.902 1.00 87.56 192 THR A N 1
ATOM 1455 C CA . THR A 1 192 ? 9.332 -0.572 -19.841 1.00 87.56 192 THR A CA 1
ATOM 1456 C C . THR A 1 192 ? 9.006 -0.199 -21.292 1.00 87.56 192 THR A C 1
ATOM 1458 O O . THR A 1 192 ? 8.849 -1.066 -22.148 1.00 87.56 192 THR A O 1
ATOM 1461 N N . GLY A 1 193 ? 8.851 1.103 -21.570 1.00 83.00 193 GLY A N 1
ATOM 1462 C CA . GLY A 1 193 ? 8.325 1.626 -22.833 1.00 83.00 193 GLY A CA 1
ATOM 1463 C C . GLY A 1 193 ? 6.793 1.764 -22.854 1.00 83.00 193 GLY A C 1
ATOM 1464 O O . GLY A 1 193 ? 6.097 1.395 -21.910 1.00 83.00 193 GLY A O 1
ATOM 1465 N N . GLY A 1 194 ? 6.255 2.316 -23.947 1.00 84.75 194 GLY A N 1
ATOM 1466 C CA . GLY A 1 194 ? 4.821 2.593 -24.113 1.00 84.75 194 GLY A CA 1
ATOM 1467 C C . GLY A 1 194 ? 4.436 4.046 -23.815 1.00 84.75 194 GLY A C 1
ATOM 1468 O O . GLY A 1 194 ? 5.279 4.938 -23.826 1.00 84.75 194 GLY A O 1
ATOM 1469 N N . ALA A 1 195 ? 3.141 4.301 -23.598 1.00 87.75 195 ALA A N 1
ATOM 1470 C CA . ALA A 1 195 ? 2.617 5.660 -23.418 1.00 87.75 195 ALA A CA 1
ATOM 1471 C C . ALA A 1 195 ? 2.897 6.258 -22.025 1.00 87.75 195 ALA A C 1
ATOM 1473 O O . ALA A 1 195 ? 2.981 7.476 -21.891 1.00 87.75 195 ALA A O 1
ATOM 1474 N N . HIS A 1 196 ? 3.008 5.418 -20.992 1.00 89.94 196 HIS A N 1
ATOM 1475 C CA . HIS A 1 196 ? 3.301 5.810 -19.613 1.00 89.94 196 HIS A CA 1
ATOM 1476 C C . HIS A 1 196 ? 3.870 4.616 -18.825 1.00 89.94 196 HIS A C 1
ATOM 1478 O O . HIS A 1 196 ? 3.760 3.472 -19.268 1.00 89.94 196 HIS A O 1
ATOM 1484 N N . GLY A 1 197 ? 4.453 4.876 -17.649 1.00 91.56 197 GLY A N 1
ATOM 1485 C CA . GLY A 1 197 ? 4.891 3.828 -16.717 1.00 91.56 197 GLY A CA 1
ATOM 1486 C C . GLY A 1 197 ? 3.734 3.133 -15.992 1.00 91.56 197 GLY A C 1
ATOM 1487 O O . GLY A 1 197 ? 2.588 3.574 -16.055 1.00 91.56 197 GLY A O 1
ATOM 1488 N N . MET A 1 198 ? 4.030 2.047 -15.292 1.00 92.75 198 MET A N 1
ATOM 1489 C CA . MET A 1 198 ? 3.115 1.320 -14.416 1.00 92.75 198 MET A CA 1
ATOM 1490 C C . MET A 1 198 ? 3.404 1.672 -12.960 1.00 92.75 198 MET A C 1
ATOM 1492 O O . MET A 1 198 ? 4.562 1.849 -12.593 1.00 92.75 198 MET A O 1
ATOM 1496 N N . LEU A 1 199 ? 2.363 1.740 -12.133 1.00 95.31 199 LEU A N 1
ATOM 1497 C CA . LEU A 1 199 ? 2.479 1.925 -10.690 1.00 95.31 199 LEU A CA 1
ATOM 1498 C C . LEU A 1 199 ? 1.743 0.789 -9.980 1.00 95.31 199 LEU A C 1
ATOM 1500 O O . LEU A 1 199 ? 0.532 0.650 -10.145 1.00 95.31 199 LEU A O 1
ATOM 1504 N N . ASP A 1 200 ? 2.475 0.033 -9.168 1.00 96.06 200 ASP A N 1
ATOM 1505 C CA . ASP A 1 200 ? 1.932 -0.928 -8.213 1.00 96.06 200 ASP A CA 1
ATOM 1506 C C . ASP A 1 200 ? 2.056 -0.362 -6.793 1.00 96.06 200 ASP A C 1
ATOM 1508 O O . ASP A 1 200 ? 3.123 0.105 -6.378 1.00 96.06 200 ASP A O 1
ATOM 1512 N N . ILE A 1 201 ? 0.962 -0.427 -6.034 1.00 96.31 201 ILE A N 1
ATOM 1513 C CA . ILE A 1 201 ? 0.917 0.013 -4.636 1.00 96.31 201 ILE A CA 1
ATOM 1514 C C . ILE A 1 201 ? 0.811 -1.211 -3.737 1.00 96.31 201 ILE A C 1
ATOM 1516 O O . ILE A 1 201 ? -0.139 -1.992 -3.832 1.00 96.31 201 ILE A O 1
ATOM 1520 N N . VAL A 1 202 ? 1.761 -1.373 -2.826 1.00 96.31 202 VAL A N 1
ATOM 1521 C CA . VAL A 1 202 ? 1.772 -2.489 -1.873 1.00 96.31 202 VAL A CA 1
ATOM 1522 C C . VAL A 1 202 ? 1.706 -1.929 -0.468 1.00 96.31 202 VAL A C 1
ATOM 1524 O O . VAL A 1 202 ? 2.340 -0.925 -0.174 1.00 96.31 202 VAL A O 1
ATOM 1527 N N . ALA A 1 203 ? 0.949 -2.576 0.410 1.00 95.81 203 ALA A N 1
ATOM 1528 C CA . ALA A 1 203 ? 0.878 -2.196 1.808 1.00 95.81 203 ALA A CA 1
ATOM 1529 C C . ALA A 1 203 ? 1.103 -3.422 2.689 1.00 95.81 203 ALA A C 1
ATOM 1531 O O . ALA A 1 203 ? 0.560 -4.497 2.428 1.00 95.81 203 ALA A O 1
ATOM 1532 N N . ASN A 1 204 ? 1.904 -3.250 3.733 1.00 95.50 204 ASN A N 1
ATOM 1533 C CA . ASN A 1 204 ? 2.198 -4.279 4.714 1.00 95.50 204 ASN A CA 1
ATOM 1534 C C . ASN A 1 204 ? 2.027 -3.704 6.114 1.00 95.50 204 ASN A C 1
ATOM 1536 O O . ASN A 1 204 ? 2.556 -2.639 6.418 1.00 95.50 204 ASN A O 1
ATOM 1540 N N . ASN A 1 205 ? 1.324 -4.425 6.977 1.00 96.94 205 ASN A N 1
ATOM 1541 C CA . ASN A 1 205 ? 1.155 -4.069 8.380 1.00 96.94 205 ASN A CA 1
ATOM 1542 C C . ASN A 1 205 ? 1.828 -5.149 9.220 1.00 96.94 205 ASN A C 1
ATOM 1544 O O . ASN A 1 205 ? 1.723 -6.326 8.882 1.00 96.94 205 ASN A O 1
ATOM 1548 N N . TYR A 1 206 ? 2.510 -4.770 10.294 1.00 96.62 206 TYR A N 1
ATOM 1549 C CA . TYR A 1 206 ? 3.277 -5.685 11.135 1.00 96.62 206 TYR A CA 1
ATOM 1550 C C . TYR A 1 206 ? 2.988 -5.444 12.612 1.00 96.62 206 TYR A C 1
ATOM 1552 O O . TYR A 1 206 ? 2.930 -4.295 13.060 1.00 96.62 206 TYR A O 1
ATOM 1560 N N . ASP A 1 207 ? 2.899 -6.528 13.383 1.00 95.62 207 ASP A N 1
ATOM 1561 C CA . ASP A 1 207 ? 2.942 -6.455 14.840 1.00 95.62 207 ASP A CA 1
ATOM 1562 C C . ASP A 1 207 ? 4.392 -6.214 15.271 1.00 95.62 207 ASP A C 1
ATOM 1564 O O . ASP A 1 207 ? 5.274 -7.048 15.062 1.00 95.62 207 ASP A O 1
ATOM 1568 N N . ARG A 1 208 ? 4.652 -5.080 15.916 1.00 94.56 208 ARG A N 1
ATOM 1569 C CA . ARG A 1 208 ? 5.986 -4.666 16.368 1.00 94.56 208 ARG A CA 1
ATOM 1570 C C . ARG A 1 208 ? 6.552 -5.547 17.475 1.00 94.56 208 ARG A C 1
ATOM 1572 O O . ARG A 1 208 ? 7.767 -5.584 17.647 1.00 94.56 208 ARG A O 1
ATOM 1579 N N . SER A 1 209 ? 5.703 -6.246 18.225 1.00 91.44 209 SER A N 1
ATOM 1580 C CA . SER A 1 209 ? 6.135 -7.148 19.296 1.00 91.44 209 SER A CA 1
ATOM 1581 C C . SER A 1 209 ? 6.684 -8.471 18.764 1.00 91.44 209 SER A C 1
ATOM 1583 O O . SER A 1 209 ? 7.567 -9.062 19.384 1.00 91.44 209 SER A O 1
ATOM 1585 N N . THR A 1 210 ? 6.199 -8.925 17.605 1.00 91.31 210 THR A N 1
ATOM 1586 C CA . THR A 1 210 ? 6.560 -10.233 17.037 1.00 91.31 210 THR A CA 1
ATOM 1587 C C . THR A 1 210 ? 7.295 -10.143 15.699 1.00 91.31 210 THR A C 1
ATOM 1589 O O . THR A 1 210 ? 7.960 -11.097 15.288 1.00 91.31 210 THR A O 1
ATOM 1592 N N . GLY A 1 211 ? 7.173 -9.011 15.006 1.00 91.69 211 GLY A N 1
ATOM 1593 C CA . GLY A 1 211 ? 7.628 -8.793 13.637 1.00 91.69 211 GLY A CA 1
ATOM 1594 C C . GLY A 1 211 ? 6.830 -9.551 12.575 1.00 91.69 211 GLY A C 1
ATOM 1595 O O . GLY A 1 211 ? 7.284 -9.600 11.438 1.00 91.69 211 GLY A O 1
ATOM 1596 N N . TYR A 1 212 ? 5.703 -10.188 12.916 1.00 93.19 212 TYR A N 1
ATOM 1597 C CA . TYR A 1 212 ? 4.869 -10.889 11.933 1.00 93.19 212 TYR A CA 1
ATOM 1598 C C . TYR A 1 212 ? 3.894 -9.937 11.225 1.00 93.19 212 TYR A C 1
ATOM 1600 O O . TYR A 1 212 ? 3.447 -8.965 11.842 1.00 93.19 212 TYR A O 1
ATOM 1608 N N . PRO A 1 213 ? 3.530 -10.227 9.959 1.00 93.31 213 PRO A N 1
ATOM 1609 C CA . PRO A 1 213 ? 2.476 -9.503 9.261 1.00 93.31 213 PRO A CA 1
ATOM 1610 C C . PRO A 1 213 ? 1.131 -9.596 9.993 1.00 93.31 213 PRO A C 1
ATOM 1612 O O . PRO A 1 213 ? 0.770 -10.666 10.487 1.00 93.31 213 PRO A O 1
ATOM 1615 N N . LEU A 1 214 ? 0.398 -8.486 10.011 1.00 94.94 214 LEU A N 1
ATOM 1616 C CA . LEU A 1 214 ? -0.989 -8.381 10.454 1.00 94.94 214 LEU A CA 1
ATOM 1617 C C . LEU A 1 214 ? -1.913 -8.524 9.248 1.00 94.94 214 LEU A C 1
ATOM 1619 O O . LEU A 1 214 ? -1.853 -7.723 8.310 1.00 94.94 214 LEU A O 1
ATOM 1623 N N . LEU A 1 215 ? -2.760 -9.545 9.291 1.00 92.94 215 LEU A N 1
ATOM 1624 C CA . LEU A 1 215 ? -3.799 -9.807 8.301 1.00 92.94 215 LEU A CA 1
ATOM 1625 C C . LEU A 1 215 ? -5.151 -9.277 8.798 1.00 92.94 215 LEU A C 1
ATOM 1627 O O . LEU A 1 215 ? -5.295 -8.893 9.963 1.00 92.94 215 LEU A O 1
ATOM 1631 N N . LEU A 1 216 ? -6.163 -9.254 7.926 1.00 94.31 216 LEU A N 1
ATOM 1632 C CA . LEU A 1 216 ? -7.502 -8.796 8.316 1.00 94.31 216 LEU A CA 1
ATOM 1633 C C . LEU A 1 216 ? -8.086 -9.642 9.453 1.00 94.31 216 LEU A C 1
ATOM 1635 O O . LEU A 1 216 ? -8.716 -9.077 10.346 1.00 94.31 216 LEU A O 1
ATOM 1639 N N . GLU A 1 217 ? -7.828 -10.954 9.472 1.00 95.12 217 GLU A N 1
ATOM 1640 C CA . GLU A 1 217 ? -8.274 -11.836 10.557 1.00 95.12 217 GLU A CA 1
ATOM 1641 C C . GLU A 1 217 ? -7.593 -11.573 11.908 1.00 95.12 217 GLU A C 1
ATOM 1643 O O . GLU A 1 217 ? -8.112 -11.991 12.942 1.00 95.12 217 GLU A O 1
ATOM 1648 N N . ASP A 1 218 ? -6.437 -10.903 11.918 1.00 95.88 218 ASP A N 1
ATOM 1649 C CA . ASP A 1 218 ? -5.784 -10.497 13.162 1.00 95.88 218 ASP A CA 1
ATOM 1650 C C . ASP A 1 218 ? -6.397 -9.168 13.659 1.00 95.88 218 ASP A C 1
ATOM 1652 O O . ASP A 1 218 ? -6.604 -8.974 14.859 1.00 95.88 218 ASP A O 1
ATOM 1656 N N . LEU A 1 219 ? -6.730 -8.261 12.732 1.00 97.06 219 LEU A N 1
ATOM 1657 C CA . LEU A 1 219 ? -7.235 -6.914 13.016 1.00 97.06 219 LEU A CA 1
ATOM 1658 C C . LEU A 1 219 ? -8.724 -6.868 13.395 1.00 97.06 219 LEU A C 1
ATOM 1660 O O . LEU A 1 219 ? -9.127 -5.983 14.154 1.00 97.06 219 LEU A O 1
ATOM 1664 N N . PHE A 1 220 ? -9.540 -7.792 12.884 1.00 97.75 220 PHE A N 1
ATOM 1665 C CA . PHE A 1 220 ? -10.992 -7.809 13.077 1.00 97.75 220 PHE A CA 1
ATOM 1666 C C . PHE A 1 220 ? -11.484 -9.199 13.470 1.00 97.75 220 PHE A C 1
ATOM 1668 O O . PHE A 1 220 ? -11.070 -10.204 12.898 1.00 97.75 220 PHE A O 1
ATOM 1675 N N . VAL A 1 221 ? -12.437 -9.261 14.405 1.00 97.88 221 VAL A N 1
ATOM 1676 C CA . VAL A 1 221 ? -13.093 -10.534 14.759 1.00 97.88 221 VAL A CA 1
ATOM 1677 C C . VAL A 1 221 ? -13.972 -11.045 13.610 1.00 97.88 221 VAL A C 1
ATOM 1679 O O . VAL A 1 221 ? -14.148 -12.254 13.471 1.00 97.88 221 VAL A O 1
ATOM 1682 N N . ASP A 1 222 ? -14.540 -10.141 12.807 1.00 98.06 222 ASP A N 1
ATOM 1683 C CA . ASP A 1 222 ? -15.353 -10.465 11.630 1.00 98.06 222 ASP A CA 1
ATOM 1684 C C . ASP A 1 222 ? -14.773 -9.775 10.374 1.00 98.06 222 ASP A C 1
ATOM 1686 O O . ASP A 1 222 ? -15.196 -8.668 10.019 1.00 98.06 222 ASP A O 1
ATOM 1690 N N . PRO A 1 223 ? -13.759 -10.381 9.723 1.00 97.12 223 PRO A N 1
ATOM 1691 C CA . PRO A 1 223 ? -13.082 -9.779 8.573 1.00 97.12 223 PRO A CA 1
ATOM 1692 C C . PRO A 1 223 ? -13.989 -9.654 7.339 1.00 97.12 223 PRO A C 1
ATOM 1694 O O . PRO A 1 223 ? -13.884 -8.670 6.608 1.00 97.12 223 PRO A O 1
ATOM 1697 N N . ASP A 1 224 ? -14.937 -10.576 7.136 1.00 97.62 224 ASP A N 1
ATOM 1698 C CA . ASP A 1 224 ? -15.914 -10.488 6.041 1.00 97.62 224 ASP A CA 1
ATOM 1699 C C . ASP A 1 224 ? -16.809 -9.248 6.202 1.00 97.62 224 ASP A C 1
ATOM 1701 O O . ASP A 1 224 ? -17.094 -8.520 5.241 1.00 97.62 224 ASP A O 1
ATOM 1705 N N . LEU A 1 225 ? -17.229 -8.959 7.438 1.00 98.25 225 LEU A N 1
ATOM 1706 C CA . LEU A 1 225 ? -17.985 -7.749 7.739 1.00 98.25 225 LEU A CA 1
ATOM 1707 C C . LEU A 1 225 ? -17.131 -6.482 7.590 1.00 98.25 225 LEU A C 1
ATOM 1709 O O . LEU A 1 225 ? -17.656 -5.474 7.108 1.00 98.25 225 LEU A O 1
ATOM 1713 N N . ALA A 1 226 ? -15.836 -6.533 7.922 1.00 98.38 226 ALA A N 1
ATOM 1714 C CA . ALA A 1 226 ? -14.910 -5.424 7.679 1.00 98.38 226 ALA A CA 1
ATOM 1715 C C . ALA A 1 226 ? -14.824 -5.099 6.179 1.00 98.38 226 ALA A C 1
ATOM 1717 O O . ALA A 1 226 ? -15.006 -3.946 5.791 1.00 98.38 226 ALA A O 1
ATOM 1718 N N . VAL A 1 227 ? -14.671 -6.114 5.321 1.00 98.50 227 VAL A N 1
ATOM 1719 C CA . VAL A 1 227 ? -14.662 -5.964 3.853 1.00 98.50 227 VAL A CA 1
ATOM 1720 C C . VAL A 1 227 ? -15.967 -5.346 3.337 1.00 98.50 227 VAL A C 1
ATOM 1722 O O . VAL A 1 227 ? -15.950 -4.441 2.496 1.00 98.50 227 VAL A O 1
ATOM 1725 N N . LEU A 1 228 ? -17.118 -5.762 3.872 1.00 98.50 228 LEU A N 1
ATOM 1726 C CA . LEU A 1 228 ? -18.402 -5.147 3.527 1.00 98.50 228 LEU A CA 1
ATOM 1727 C C . LEU A 1 228 ? -18.478 -3.670 3.956 1.00 98.50 228 LEU A C 1
ATOM 1729 O O . LEU A 1 228 ? -19.072 -2.851 3.248 1.00 98.50 228 LEU A O 1
ATOM 1733 N N . GLN A 1 229 ? -17.910 -3.316 5.109 1.00 98.56 229 GLN A N 1
ATOM 1734 C CA . GLN A 1 229 ? -17.856 -1.935 5.596 1.00 98.56 229 GLN A CA 1
ATOM 1735 C C . GLN A 1 229 ? -16.886 -1.078 4.773 1.00 98.56 229 GLN A C 1
ATOM 1737 O O . GLN A 1 229 ? -17.255 0.040 4.411 1.00 98.56 229 GLN A O 1
ATOM 1742 N N . PHE A 1 230 ? -15.730 -1.618 4.373 1.00 98.69 230 PHE A N 1
ATOM 1743 C CA . PHE A 1 230 ? -14.799 -0.978 3.438 1.00 98.69 230 PHE A CA 1
ATOM 1744 C C . PHE A 1 230 ? -15.476 -0.640 2.113 1.00 98.69 230 PHE A C 1
ATOM 1746 O O . PHE A 1 230 ? -15.406 0.502 1.668 1.00 98.69 230 PHE A O 1
ATOM 1753 N N . SER A 1 231 ? -16.211 -1.587 1.525 1.00 98.56 231 SER A N 1
ATOM 1754 C CA . SER A 1 231 ? -16.975 -1.362 0.291 1.00 98.56 231 SER A CA 1
ATOM 1755 C C . SER A 1 231 ? -17.972 -0.208 0.420 1.00 98.56 231 SER A C 1
ATOM 1757 O O . SER A 1 231 ? -18.021 0.677 -0.437 1.00 98.56 231 SER A O 1
ATOM 1759 N N . LYS A 1 232 ? -18.736 -0.164 1.517 1.00 98.00 232 LYS A N 1
ATOM 1760 C CA . LYS A 1 232 ? -19.711 0.911 1.766 1.00 98.00 232 LYS A CA 1
ATOM 1761 C C . LYS A 1 232 ? -19.039 2.269 1.954 1.00 98.00 232 LYS A C 1
ATOM 1763 O O . LYS A 1 232 ? -19.499 3.245 1.366 1.00 98.00 232 LYS A O 1
ATOM 1768 N N . ALA A 1 233 ? -17.976 2.329 2.755 1.00 97.88 233 ALA A N 1
ATOM 1769 C CA . ALA A 1 233 ? -17.234 3.559 3.002 1.00 97.88 233 ALA A CA 1
ATOM 1770 C C . ALA A 1 233 ? -16.571 4.071 1.717 1.00 97.88 233 ALA A C 1
ATOM 1772 O O . ALA A 1 233 ? -16.740 5.237 1.369 1.00 97.88 233 ALA A O 1
ATOM 1773 N N . ALA A 1 234 ? -15.919 3.186 0.958 1.00 97.38 234 ALA A N 1
ATOM 1774 C CA . ALA A 1 234 ? -15.282 3.525 -0.308 1.00 97.38 234 ALA A CA 1
ATOM 1775 C C . ALA A 1 234 ? -16.278 4.094 -1.318 1.00 97.38 234 ALA A C 1
ATOM 1777 O O . ALA A 1 234 ? -16.041 5.165 -1.860 1.00 97.38 234 ALA A O 1
ATOM 1778 N N . ARG A 1 235 ? -17.431 3.445 -1.517 1.00 95.75 235 ARG A N 1
ATOM 1779 C CA . ARG A 1 235 ? -18.474 3.967 -2.416 1.00 95.75 235 ARG A CA 1
ATOM 1780 C C . ARG A 1 235 ? -19.025 5.306 -1.956 1.00 95.75 235 ARG A C 1
ATOM 1782 O O . ARG A 1 235 ? -19.283 6.157 -2.792 1.00 95.75 235 ARG A O 1
ATOM 1789 N N . ARG A 1 236 ? -19.213 5.497 -0.647 1.00 94.25 236 ARG A N 1
ATOM 1790 C CA . ARG A 1 236 ? -19.686 6.770 -0.095 1.00 94.25 236 ARG A CA 1
ATOM 1791 C C . ARG A 1 236 ? -18.697 7.898 -0.384 1.00 94.25 236 ARG A C 1
ATOM 1793 O O . ARG A 1 236 ? -19.130 8.942 -0.841 1.00 94.25 236 ARG A O 1
ATOM 1800 N N . VAL A 1 237 ? -17.412 7.679 -0.108 1.00 93.75 237 VAL A N 1
ATOM 1801 C CA . VAL A 1 237 ? -16.362 8.701 -0.248 1.00 93.75 237 VAL A CA 1
ATOM 1802 C C . VAL A 1 237 ? -16.042 8.981 -1.718 1.00 93.75 237 VAL A C 1
ATOM 1804 O O . VAL A 1 237 ? -15.939 10.133 -2.109 1.00 93.75 237 VAL A O 1
ATOM 1807 N N . LEU A 1 238 ? -15.921 7.941 -2.547 1.00 92.31 238 LEU A N 1
ATOM 1808 C CA . LEU A 1 238 ? -15.485 8.064 -3.943 1.00 92.31 238 LEU A CA 1
ATOM 1809 C C . LEU A 1 238 ? -16.606 8.444 -4.924 1.00 92.31 238 LEU A C 1
ATOM 1811 O O . LEU A 1 238 ? -16.317 8.799 -6.061 1.00 92.31 238 LEU A O 1
ATOM 1815 N N . ALA A 1 239 ? -17.877 8.347 -4.519 1.00 87.31 239 ALA A N 1
ATOM 1816 C CA . ALA A 1 239 ? -19.000 8.827 -5.330 1.00 87.31 239 ALA A CA 1
ATOM 1817 C C . ALA A 1 239 ? -19.215 10.346 -5.216 1.00 87.31 239 ALA A C 1
ATOM 1819 O O . ALA A 1 239 ? -20.059 10.895 -5.928 1.00 87.31 239 ALA A O 1
ATOM 1820 N N . GLU A 1 240 ? -18.508 11.026 -4.308 1.00 77.69 240 GLU A N 1
ATOM 1821 C CA . GLU A 1 240 ? -18.562 12.482 -4.223 1.00 77.69 240 GLU A CA 1
ATOM 1822 C C . GLU A 1 240 ? -17.899 13.087 -5.478 1.00 77.69 240 GLU A C 1
ATOM 1824 O O . GLU A 1 240 ? -16.826 12.632 -5.880 1.00 77.69 240 GLU A O 1
ATOM 1829 N N . PRO A 1 241 ? -18.535 14.068 -6.151 1.00 68.56 241 PRO A N 1
ATOM 1830 C CA . PRO A 1 241 ? -17.943 14.719 -7.314 1.00 68.56 241 PRO A CA 1
ATOM 1831 C C . PRO A 1 241 ? -16.590 15.339 -6.965 1.00 68.56 241 PRO A C 1
ATOM 1833 O O . PRO A 1 241 ? -16.467 16.016 -5.944 1.00 68.56 241 PRO A O 1
ATOM 1836 N N . ASP A 1 242 ? -15.594 15.155 -7.831 1.00 67.31 242 ASP A N 1
ATOM 1837 C CA . ASP A 1 242 ? -14.304 15.817 -7.665 1.00 67.31 242 ASP A CA 1
ATOM 1838 C C . ASP A 1 242 ? -14.442 17.299 -8.037 1.00 67.31 242 ASP A C 1
ATOM 1840 O O . ASP A 1 242 ? -14.446 17.661 -9.218 1.00 67.31 242 ASP A O 1
ATOM 1844 N N . GLU A 1 243 ? -14.560 18.163 -7.024 1.00 59.66 243 GLU A N 1
ATOM 1845 C CA . GLU A 1 243 ? -14.629 19.622 -7.194 1.00 59.66 243 GLU A CA 1
ATOM 1846 C C . GLU A 1 243 ? -13.375 20.211 -7.879 1.00 59.66 243 GLU A C 1
ATOM 1848 O O . GLU A 1 243 ? -13.411 21.359 -8.329 1.00 59.66 243 GLU A O 1
ATOM 1853 N N . GLY A 1 244 ? -12.274 19.451 -7.970 1.00 56.78 244 GLY A N 1
ATOM 1854 C CA . GLY A 1 244 ? -11.026 19.834 -8.635 1.00 56.78 244 GLY A CA 1
ATOM 1855 C C . GLY A 1 244 ? -10.892 19.383 -10.095 1.00 56.78 244 GLY A C 1
ATOM 1856 O O . GLY A 1 244 ? -9.947 19.810 -10.763 1.00 56.78 244 GLY A O 1
ATOM 1857 N N . SER A 1 245 ? -11.809 18.557 -10.609 1.00 62.25 245 SER A N 1
ATOM 1858 C CA . SER A 1 245 ? -11.777 18.092 -12.003 1.00 62.25 245 SER A CA 1
ATOM 1859 C C . SER A 1 245 ? -12.256 19.186 -12.972 1.00 62.25 245 SER A C 1
ATOM 1861 O O . SER A 1 245 ? -13.259 19.856 -12.728 1.00 62.25 245 SER A O 1
ATOM 1863 N N . GLU A 1 246 ? -11.538 19.394 -14.087 1.00 57.12 246 GLU A N 1
ATOM 1864 C CA . GLU A 1 246 ? -11.843 20.467 -15.060 1.00 57.12 246 GLU A CA 1
ATOM 1865 C C . GLU A 1 246 ? -13.252 20.354 -15.672 1.00 57.12 246 GLU A C 1
ATOM 1867 O O . GLU A 1 246 ? -13.830 21.355 -16.103 1.00 57.12 246 GLU A O 1
ATOM 1872 N N . ASP A 1 247 ? -13.815 19.148 -15.705 1.00 61.78 247 ASP A N 1
ATOM 1873 C CA . ASP A 1 247 ? -15.150 18.836 -16.208 1.00 61.78 247 ASP A CA 1
ATOM 1874 C C . ASP A 1 247 ? -16.170 18.522 -15.099 1.00 61.78 247 ASP A C 1
ATOM 1876 O O . ASP A 1 247 ? -17.344 18.283 -15.402 1.00 61.78 247 ASP A O 1
ATOM 1880 N N . GLY A 1 248 ? -15.763 18.550 -13.823 1.00 57.44 248 GLY A N 1
ATOM 1881 C CA . GLY A 1 248 ? -16.601 18.137 -12.695 1.00 57.44 248 GLY A CA 1
ATOM 1882 C C . GLY A 1 248 ? -17.002 16.658 -12.756 1.00 57.44 248 GLY A C 1
ATOM 1883 O O . GLY A 1 248 ? -17.957 16.257 -12.081 1.00 57.44 248 GLY A O 1
ATOM 1884 N N . ALA A 1 249 ? -16.355 15.860 -13.614 1.00 61.97 249 ALA A N 1
ATOM 1885 C CA . ALA A 1 249 ? -16.694 14.463 -13.797 1.00 61.97 249 ALA A CA 1
ATOM 1886 C C . ALA A 1 249 ? -16.132 13.656 -12.625 1.00 61.97 249 ALA A C 1
ATOM 1888 O O . ALA A 1 249 ? -14.925 13.518 -12.444 1.00 61.97 249 ALA A O 1
ATOM 1889 N N . GLY A 1 250 ? -17.041 13.104 -11.823 1.00 74.44 250 GLY A N 1
ATOM 1890 C CA . GLY A 1 250 ? -16.686 12.129 -10.804 1.00 74.44 250 GLY A CA 1
ATOM 1891 C C . GLY A 1 250 ? -16.138 10.835 -11.409 1.00 74.44 250 GLY A C 1
ATOM 1892 O O . GLY A 1 250 ? -16.085 10.629 -12.625 1.00 74.44 250 GLY A O 1
ATOM 1893 N N . ILE A 1 251 ? -15.761 9.924 -10.523 1.00 85.00 251 ILE A N 1
ATOM 1894 C CA . ILE A 1 251 ? -15.300 8.595 -10.903 1.00 85.00 251 ILE A CA 1
ATOM 1895 C C . ILE A 1 251 ? -16.390 7.863 -11.719 1.00 85.00 251 ILE A C 1
ATOM 1897 O O . ILE A 1 251 ? -17.549 7.858 -11.303 1.00 85.00 251 ILE A O 1
ATOM 1901 N N . PRO A 1 252 ? -16.055 7.203 -12.850 1.00 86.19 252 PRO A N 1
ATOM 1902 C CA . PRO A 1 252 ? -17.034 6.439 -13.618 1.00 86.19 252 PRO A CA 1
ATOM 1903 C C . PRO A 1 252 ? -17.705 5.340 -12.782 1.00 86.19 252 PRO A C 1
ATOM 1905 O O . PRO A 1 252 ? -17.020 4.478 -12.228 1.00 86.19 252 PRO A O 1
ATOM 1908 N N . ASP A 1 253 ? -19.042 5.319 -12.765 1.00 87.81 253 ASP A N 1
ATOM 1909 C CA . ASP A 1 253 ? -19.846 4.386 -11.956 1.00 87.81 253 ASP A CA 1
ATOM 1910 C C . ASP A 1 253 ? -19.438 2.916 -12.129 1.00 87.81 253 ASP A C 1
ATOM 1912 O O . ASP A 1 253 ? -19.385 2.169 -11.155 1.00 87.81 253 ASP A O 1
ATOM 1916 N N . GLU A 1 254 ? -19.132 2.479 -13.354 1.00 91.69 254 GLU A N 1
ATOM 1917 C CA . GLU A 1 254 ? -18.727 1.094 -13.627 1.00 91.69 254 GLU A CA 1
ATOM 1918 C C . GLU A 1 254 ? -17.410 0.732 -12.925 1.00 91.69 254 GLU A C 1
ATOM 1920 O O . GLU A 1 254 ? -17.325 -0.312 -12.273 1.00 91.69 254 GLU A O 1
ATOM 1925 N N . MET A 1 255 ? -16.409 1.617 -13.002 1.00 94.44 255 MET A N 1
ATOM 1926 C CA . MET A 1 255 ? -15.120 1.417 -12.333 1.00 94.44 255 MET A CA 1
ATOM 1927 C C . MET A 1 255 ? -15.293 1.448 -10.818 1.00 94.44 255 MET A C 1
ATOM 1929 O O . MET A 1 255 ? -14.790 0.565 -10.123 1.00 94.44 255 MET A O 1
ATOM 1933 N N . LEU A 1 256 ? -16.062 2.415 -10.308 1.00 94.25 256 LEU A N 1
ATOM 1934 C CA . LEU A 1 256 ? -16.345 2.515 -8.883 1.00 94.25 256 LEU A CA 1
ATOM 1935 C C . LEU A 1 256 ? -17.021 1.243 -8.368 1.00 94.25 256 LEU A C 1
ATOM 1937 O O . LEU A 1 256 ? -16.578 0.675 -7.370 1.00 94.25 256 LEU A O 1
ATOM 1941 N N . MET A 1 257 ? -18.076 0.770 -9.035 1.00 94.62 257 MET A N 1
ATOM 1942 C CA . MET A 1 257 ? -18.843 -0.393 -8.584 1.00 94.62 257 MET A CA 1
ATOM 1943 C C . MET A 1 257 ? -18.007 -1.671 -8.594 1.00 94.62 257 MET A C 1
ATOM 1945 O O . MET A 1 257 ? -18.023 -2.384 -7.586 1.00 94.62 257 MET A O 1
ATOM 1949 N N . ALA A 1 258 ? -17.260 -1.922 -9.675 1.00 95.94 258 ALA A N 1
ATOM 1950 C CA . ALA A 1 258 ? -16.403 -3.098 -9.818 1.00 95.94 258 ALA A CA 1
ATOM 1951 C C . ALA A 1 258 ? -15.218 -3.069 -8.837 1.00 95.94 258 ALA A C 1
ATOM 1953 O O . ALA A 1 258 ? -14.980 -4.033 -8.106 1.00 95.94 258 ALA A O 1
ATOM 1954 N N . GLY A 1 259 ? -14.510 -1.939 -8.759 1.00 96.25 259 GLY A N 1
ATOM 1955 C CA . GLY A 1 259 ? -13.329 -1.775 -7.910 1.00 96.25 259 GLY A CA 1
ATOM 1956 C C . GLY A 1 259 ? -13.623 -1.749 -6.409 1.00 96.25 259 GLY A C 1
ATOM 1957 O O . GLY A 1 259 ? -12.694 -1.866 -5.610 1.00 96.25 259 GLY A O 1
ATOM 1958 N N . THR A 1 260 ? -14.898 -1.623 -6.024 1.00 97.75 260 THR A N 1
ATOM 1959 C CA . THR A 1 260 ? -15.362 -1.623 -4.627 1.00 97.75 260 THR A CA 1
ATOM 1960 C C . THR A 1 260 ? -16.347 -2.752 -4.315 1.00 97.75 260 THR A C 1
ATOM 1962 O O . THR A 1 260 ? -17.057 -2.679 -3.309 1.00 97.75 260 THR A O 1
ATOM 1965 N N . GLU A 1 261 ? -16.447 -3.800 -5.140 1.00 98.12 261 GLU A N 1
ATOM 1966 C CA . GLU A 1 261 ? -17.178 -5.011 -4.737 1.00 98.12 261 GLU A CA 1
ATOM 1967 C C . GLU A 1 261 ? -16.631 -5.539 -3.400 1.00 98.12 261 GLU A C 1
ATOM 1969 O O . GLU A 1 261 ? -15.414 -5.484 -3.207 1.00 98.12 261 GLU A O 1
ATOM 1974 N N . PRO A 1 26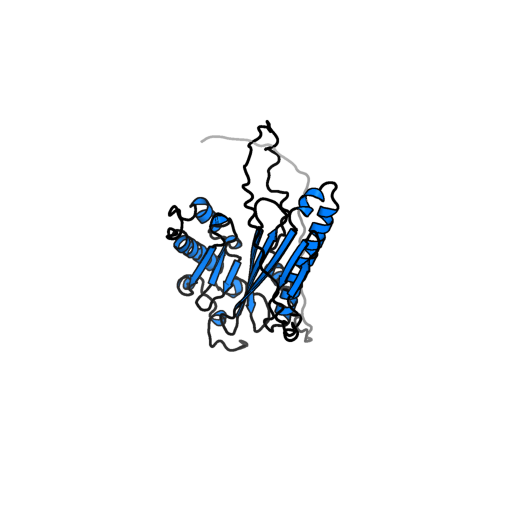2 ? -17.487 -6.033 -2.480 1.00 97.44 262 PRO A N 1
ATOM 1975 C CA . PRO A 1 262 ? -17.095 -6.491 -1.144 1.00 97.44 262 PRO A CA 1
ATOM 1976 C C . PRO A 1 262 ? -16.401 -7.860 -1.202 1.00 97.44 262 PRO A C 1
ATOM 1978 O O . PRO A 1 262 ? -16.868 -8.842 -0.629 1.00 97.44 262 PRO A O 1
ATOM 1981 N N . VAL A 1 263 ? -15.291 -7.915 -1.927 1.00 96.31 263 VAL A N 1
ATOM 1982 C CA . VAL A 1 263 ? -14.368 -9.042 -2.014 1.00 96.31 263 VAL A CA 1
ATOM 1983 C C . VAL A 1 263 ? -13.021 -8.589 -1.469 1.00 96.31 263 VAL A C 1
ATOM 1985 O O . VAL A 1 263 ? -12.580 -7.472 -1.736 1.00 96.31 263 VAL A O 1
ATOM 1988 N N . GLU A 1 264 ? -12.367 -9.445 -0.689 1.00 92.94 264 GLU A N 1
ATOM 1989 C CA . GLU A 1 264 ? -11.123 -9.105 0.011 1.00 92.94 264 GLU A CA 1
ATOM 1990 C C . GLU A 1 264 ? -10.030 -8.589 -0.942 1.00 92.94 264 GLU A C 1
ATOM 1992 O O . GLU A 1 264 ? -9.358 -7.600 -0.652 1.00 92.94 264 GLU A O 1
ATOM 1997 N N . ASP A 1 265 ? -9.933 -9.177 -2.140 1.00 93.25 265 ASP A N 1
ATOM 1998 C CA . ASP A 1 265 ? -8.973 -8.786 -3.178 1.00 93.25 265 ASP A CA 1
ATOM 1999 C C . ASP A 1 265 ? -9.094 -7.320 -3.629 1.00 93.25 265 ASP A C 1
ATOM 2001 O O . ASP A 1 265 ? -8.116 -6.773 -4.146 1.00 93.25 265 ASP A O 1
ATOM 2005 N N . ASN A 1 266 ? -10.243 -6.665 -3.440 1.00 96.38 266 ASN A N 1
ATOM 2006 C CA . ASN A 1 266 ? -10.407 -5.240 -3.743 1.00 96.38 266 ASN A CA 1
ATOM 2007 C C . ASN A 1 266 ? -9.854 -4.326 -2.638 1.00 96.38 266 ASN A C 1
ATOM 2009 O O . ASN A 1 266 ? -9.570 -3.160 -2.906 1.00 96.38 266 ASN A O 1
ATOM 2013 N N . PHE A 1 267 ? -9.667 -4.841 -1.420 1.00 96.81 267 PHE A N 1
ATOM 2014 C CA . PHE A 1 267 ? -9.271 -4.067 -0.235 1.00 96.81 267 PHE A CA 1
ATOM 2015 C C . PHE A 1 267 ? -7.972 -4.559 0.408 1.00 96.81 267 PHE A C 1
ATOM 2017 O O . PHE A 1 267 ? -7.640 -4.161 1.518 1.00 96.81 267 PHE A O 1
ATOM 2024 N N . ARG A 1 268 ? -7.209 -5.398 -0.296 1.00 91.31 268 ARG A N 1
ATOM 2025 C CA . ARG A 1 268 ? -5.924 -5.955 0.157 1.00 91.31 268 ARG A CA 1
ATOM 2026 C C . ARG A 1 268 ? -4.818 -4.924 0.401 1.00 91.31 268 ARG A C 1
ATOM 2028 O O . ARG A 1 268 ? -3.880 -5.208 1.138 1.00 91.31 268 ARG A O 1
ATOM 2035 N N . THR A 1 269 ? -4.884 -3.758 -0.243 1.00 96.75 269 THR A N 1
ATOM 2036 C CA . THR A 1 269 ? -3.868 -2.710 -0.102 1.00 96.75 269 THR A CA 1
ATOM 2037 C C . THR A 1 269 ? -4.374 -1.690 0.904 1.00 96.75 269 THR A C 1
ATOM 2039 O O . THR A 1 269 ? -5.082 -0.745 0.561 1.00 96.75 269 THR A O 1
ATOM 2042 N N . PHE A 1 270 ? -4.021 -1.896 2.167 1.00 97.94 270 PHE A N 1
ATOM 2043 C CA . PHE A 1 270 ? -4.410 -1.006 3.247 1.00 97.94 270 PHE A CA 1
ATOM 2044 C C . PHE A 1 270 ? -3.282 -0.827 4.259 1.00 97.94 270 PHE A C 1
ATOM 2046 O O . PHE A 1 270 ? -2.493 -1.743 4.495 1.00 97.94 270 PHE A O 1
ATOM 2053 N N . ILE A 1 271 ? -3.243 0.337 4.900 1.00 98.19 271 ILE A N 1
ATOM 2054 C CA . ILE A 1 271 ? -2.414 0.571 6.083 1.00 98.19 271 ILE A CA 1
ATOM 2055 C C . ILE A 1 271 ? -3.296 0.830 7.300 1.00 98.19 271 ILE A C 1
ATOM 2057 O O . ILE A 1 271 ? -4.361 1.446 7.202 1.00 98.19 271 ILE A O 1
ATOM 2061 N N . VAL A 1 272 ? -2.840 0.387 8.467 1.00 98.38 272 VAL A N 1
ATOM 2062 C CA . VAL A 1 272 ? -3.423 0.825 9.737 1.00 98.38 272 VAL A CA 1
ATOM 2063 C C . VAL A 1 272 ? -3.072 2.299 9.953 1.00 98.38 272 VAL A C 1
ATOM 2065 O O . VAL A 1 272 ? -1.922 2.704 9.765 1.00 98.38 272 VAL A O 1
ATOM 2068 N N . ILE A 1 273 ? -4.063 3.091 10.358 1.00 97.94 273 ILE A N 1
ATOM 2069 C CA . ILE A 1 273 ? -3.922 4.492 10.779 1.00 97.94 273 ILE A CA 1
ATOM 2070 C C . ILE A 1 273 ? -4.481 4.651 12.203 1.00 97.94 273 ILE A C 1
ATOM 2072 O O . ILE A 1 273 ? -5.296 3.827 12.622 1.00 97.94 273 ILE A O 1
ATOM 2076 N N . PRO A 1 274 ? -4.107 5.697 12.967 1.00 97.12 274 PRO A N 1
ATOM 2077 C CA . PRO A 1 274 ? -4.544 5.829 14.362 1.00 97.12 274 PRO A CA 1
ATOM 2078 C C . PRO A 1 274 ? -6.068 5.799 14.560 1.00 97.12 274 PRO A C 1
ATOM 2080 O O . PRO A 1 274 ? -6.548 5.339 15.588 1.00 97.12 274 PRO A O 1
ATOM 2083 N N . SER A 1 275 ? -6.837 6.272 13.575 1.00 96.19 275 SER A N 1
ATOM 2084 C CA . SER A 1 275 ? -8.302 6.342 13.618 1.00 96.19 275 SER A CA 1
ATOM 2085 C C . SER A 1 275 ? -9.021 5.172 12.934 1.00 96.19 275 SER A C 1
ATOM 2087 O O . SER A 1 275 ? -10.251 5.195 12.875 1.00 96.19 275 SER A O 1
ATOM 2089 N N . GLY A 1 276 ? -8.303 4.172 12.405 1.00 97.94 276 GLY A N 1
ATOM 2090 C CA . GLY A 1 276 ? -8.890 3.044 11.671 1.00 97.94 276 GLY A CA 1
ATOM 2091 C C . GLY A 1 276 ? -7.971 2.479 10.587 1.00 97.94 276 GLY A C 1
ATOM 2092 O O . GLY A 1 276 ? -6.822 2.123 10.858 1.00 97.94 276 GLY A O 1
ATOM 2093 N N . ILE A 1 277 ? -8.482 2.385 9.360 1.00 98.50 277 ILE A N 1
ATOM 2094 C CA . ILE A 1 277 ? -7.777 1.832 8.196 1.00 98.50 277 ILE A CA 1
ATOM 2095 C C . ILE A 1 277 ? -7.773 2.858 7.062 1.00 98.50 277 ILE A C 1
ATOM 2097 O O . ILE A 1 277 ? -8.805 3.458 6.776 1.00 98.50 277 ILE A O 1
ATOM 2101 N N . ARG A 1 278 ? -6.638 3.016 6.376 1.00 98.75 278 ARG A N 1
ATOM 2102 C CA . ARG A 1 278 ? -6.562 3.705 5.083 1.00 98.75 278 ARG A CA 1
ATOM 2103 C C . ARG A 1 278 ? -6.458 2.680 3.966 1.00 98.75 278 ARG A C 1
ATOM 2105 O O . ARG A 1 278 ? -5.484 1.932 3.893 1.00 98.75 278 ARG A O 1
ATOM 2112 N N . LEU A 1 279 ? -7.454 2.668 3.094 1.00 98.69 279 LEU A N 1
ATOM 2113 C CA . LEU A 1 279 ? -7.498 1.876 1.873 1.00 98.69 279 LEU A CA 1
ATOM 2114 C C . LEU A 1 279 ? -6.762 2.622 0.758 1.00 98.69 279 LEU A C 1
ATOM 2116 O O . LEU A 1 279 ? -6.928 3.833 0.607 1.00 98.69 279 LEU A O 1
ATOM 2120 N N . HIS A 1 280 ? -5.994 1.891 -0.042 1.00 98.12 280 HIS A N 1
ATOM 2121 C CA . HIS A 1 280 ? -5.347 2.385 -1.251 1.00 98.12 280 HIS A CA 1
ATOM 2122 C C . HIS A 1 280 ? -5.828 1.563 -2.445 1.00 98.12 280 HIS A C 1
ATOM 2124 O O . HIS A 1 280 ? -5.740 0.336 -2.444 1.00 98.12 280 HIS A O 1
ATOM 2130 N N . PHE A 1 281 ? -6.310 2.237 -3.480 1.00 97.12 281 PHE A N 1
ATOM 2131 C CA . PHE A 1 281 ? -6.776 1.594 -4.702 1.00 97.12 281 PHE A CA 1
ATOM 2132 C C . PHE A 1 281 ? -5.692 1.669 -5.774 1.00 97.12 281 PHE A C 1
ATOM 2134 O O . PHE A 1 281 ? -5.074 2.719 -5.970 1.00 97.12 281 PHE A O 1
ATOM 2141 N N . GLN A 1 282 ? -5.470 0.558 -6.482 1.00 95.62 282 GLN A N 1
ATOM 2142 C CA . GLN A 1 282 ? -4.522 0.538 -7.599 1.00 95.62 282 GLN A CA 1
ATOM 2143 C C . GLN A 1 282 ? -4.978 1.509 -8.699 1.00 95.62 282 GLN A C 1
ATOM 2145 O O . GLN A 1 282 ? -6.188 1.723 -8.867 1.00 95.62 282 GLN A O 1
ATOM 2150 N N . PRO A 1 283 ? -4.053 2.053 -9.510 1.00 93.44 283 PRO A N 1
ATOM 2151 C CA . PRO A 1 283 ? -4.437 2.728 -10.743 1.00 93.44 283 PRO A CA 1
ATOM 2152 C C . PRO A 1 283 ? -5.376 1.848 -11.581 1.00 93.44 283 PRO A C 1
ATOM 2154 O O . PRO A 1 283 ? -5.197 0.632 -11.649 1.00 93.44 283 PRO A O 1
ATOM 2157 N N . TYR A 1 284 ? -6.384 2.460 -12.207 1.00 93.81 284 TYR A N 1
ATOM 2158 C CA . TYR A 1 284 ? -7.447 1.779 -12.963 1.00 93.81 284 TYR A CA 1
ATOM 2159 C C . TYR A 1 284 ? -8.403 0.884 -12.159 1.00 93.81 284 TYR A C 1
ATOM 2161 O O . TYR A 1 284 ? -9.341 0.357 -12.752 1.00 93.81 284 TYR A O 1
ATOM 2169 N N . GLN A 1 285 ? -8.230 0.706 -10.845 1.00 95.62 285 GLN A N 1
ATOM 2170 C CA . GLN A 1 285 ? -9.155 -0.124 -10.066 1.00 95.62 285 GLN A CA 1
ATOM 2171 C C . GLN A 1 285 ? -10.513 0.557 -9.903 1.00 95.62 285 GLN A C 1
ATOM 2173 O O . GLN A 1 285 ? -11.537 -0.021 -10.247 1.00 95.62 285 GLN A O 1
ATOM 2178 N N . VAL A 1 286 ? -10.508 1.780 -9.370 1.00 95.50 286 VAL A N 1
ATOM 2179 C CA . VAL A 1 286 ? -11.732 2.557 -9.134 1.00 95.50 286 VAL A CA 1
ATOM 2180 C C . VAL A 1 286 ? -11.831 3.771 -10.040 1.00 95.50 286 VAL A C 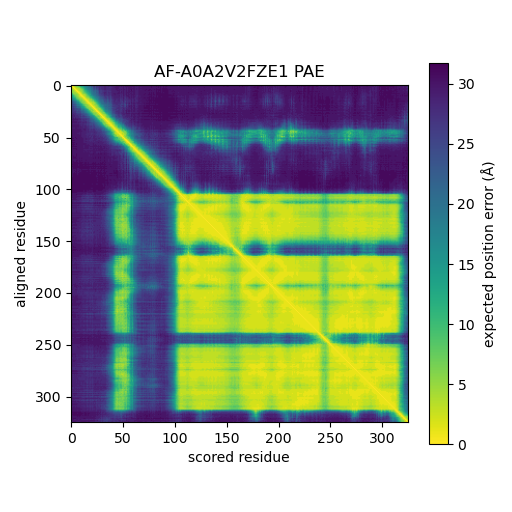1
ATOM 2182 O O . VAL A 1 286 ? -12.940 4.176 -1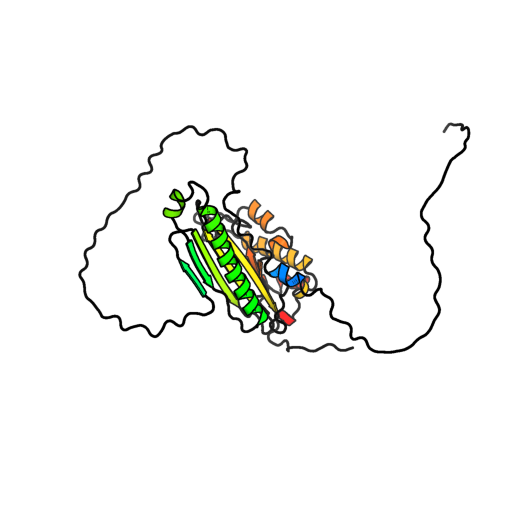0.319 1.00 95.50 286 VAL A O 1
ATOM 2185 N N . ALA A 1 287 ? -10.719 4.314 -10.545 1.00 92.69 287 ALA A N 1
ATOM 2186 C CA . ALA A 1 287 ? -10.693 5.525 -11.367 1.00 92.69 287 ALA A CA 1
ATOM 2187 C C . ALA A 1 287 ? -9.670 5.417 -12.517 1.00 92.69 287 ALA A C 1
ATOM 2189 O O . ALA A 1 287 ? -8.733 4.616 -12.419 1.00 92.69 287 ALA A O 1
ATOM 2190 N N . PRO A 1 288 ? -9.809 6.204 -13.604 1.00 91.12 288 PRO A N 1
ATOM 2191 C CA . PRO A 1 288 ? -8.828 6.251 -14.690 1.00 91.12 288 PRO A CA 1
ATOM 2192 C C . PRO A 1 288 ? -7.435 6.682 -14.213 1.00 91.12 288 PRO A C 1
ATOM 2194 O O . PRO A 1 288 ? -7.305 7.410 -13.234 1.00 91.12 288 PRO A O 1
ATOM 2197 N N . TRP A 1 289 ? -6.385 6.322 -14.960 1.00 90.81 289 TRP A N 1
ATOM 2198 C CA . TRP A 1 289 ? -4.996 6.683 -14.627 1.00 90.81 289 TRP A CA 1
ATOM 2199 C C . TRP A 1 289 ? -4.761 8.175 -14.394 1.00 90.81 289 TRP A C 1
ATOM 2201 O O . TRP A 1 289 ? -4.001 8.539 -13.504 1.00 90.81 289 TRP A O 1
ATOM 2211 N N . ALA A 1 290 ? -5.431 9.038 -15.163 1.00 89.19 290 ALA A N 1
ATOM 2212 C CA . ALA A 1 290 ? -5.290 10.488 -15.043 1.00 89.19 290 ALA A CA 1
ATOM 2213 C C . ALA A 1 290 ? -5.723 11.034 -13.668 1.00 89.19 290 ALA A C 1
ATOM 2215 O O . ALA A 1 290 ? -5.199 12.060 -13.249 1.00 89.19 290 ALA A O 1
ATOM 2216 N N . ALA A 1 291 ? -6.620 10.338 -12.958 1.00 87.88 291 ALA A N 1
ATOM 2217 C CA . ALA A 1 291 ? -7.031 10.701 -11.600 1.00 87.88 291 ALA A CA 1
ATOM 2218 C C . ALA A 1 291 ? -5.981 10.323 -10.537 1.00 87.88 291 ALA A C 1
ATOM 2220 O O . ALA A 1 291 ? -6.094 10.718 -9.379 1.00 87.88 291 ALA A O 1
ATOM 2221 N N . GLY A 1 292 ? -4.963 9.542 -10.914 1.00 89.12 292 GLY A N 1
ATOM 2222 C CA . GLY A 1 292 ? -3.993 8.972 -9.989 1.00 89.12 292 GLY A CA 1
ATOM 2223 C C . GLY A 1 292 ? -4.597 7.919 -9.046 1.00 89.12 292 GLY A C 1
ATOM 2224 O O . GLY A 1 292 ? -5.786 7.586 -9.126 1.00 89.12 292 GLY A O 1
ATOM 2225 N N . PRO A 1 293 ? -3.775 7.348 -8.150 1.00 91.06 293 PRO A N 1
ATOM 2226 C CA . PRO A 1 293 ? -4.251 6.432 -7.122 1.00 91.06 293 PRO A CA 1
ATOM 2227 C C . PRO A 1 293 ? -5.254 7.089 -6.179 1.00 91.06 293 PRO A C 1
ATOM 2229 O O . PRO A 1 293 ? -5.053 8.219 -5.741 1.00 91.06 293 PRO A O 1
ATOM 2232 N N . GLN A 1 294 ? -6.297 6.346 -5.819 1.00 95.50 294 GLN A N 1
ATOM 2233 C CA . GLN A 1 294 ? -7.328 6.814 -4.894 1.00 95.50 294 GLN A CA 1
ATOM 2234 C C . GLN A 1 294 ? -7.101 6.229 -3.501 1.00 95.50 294 GLN A C 1
ATOM 2236 O O . GLN A 1 294 ? -6.624 5.097 -3.362 1.00 95.50 294 GLN A O 1
ATOM 2241 N N . THR A 1 295 ? -7.471 6.977 -2.465 1.00 96.94 295 THR A N 1
ATOM 2242 C CA . THR A 1 295 ? -7.382 6.535 -1.069 1.00 96.94 295 THR A CA 1
ATOM 2243 C C . THR A 1 295 ? -8.674 6.828 -0.319 1.00 96.94 295 THR A C 1
ATOM 2245 O O . THR A 1 295 ? -9.380 7.787 -0.621 1.00 96.94 295 THR A O 1
ATOM 2248 N N . VAL A 1 296 ? -9.005 5.976 0.651 1.00 98.06 296 VAL A N 1
ATOM 2249 C CA . VAL A 1 296 ? -10.187 6.146 1.507 1.00 98.06 296 VAL A CA 1
ATOM 2250 C C . VAL A 1 296 ? -9.825 5.788 2.938 1.00 98.06 296 VAL A C 1
ATOM 2252 O O . VAL A 1 296 ? -9.405 4.664 3.209 1.00 98.06 296 VAL A O 1
ATOM 2255 N N . ASP A 1 297 ? -10.052 6.719 3.857 1.00 98.50 297 ASP A N 1
ATOM 2256 C CA . ASP A 1 297 ? -9.952 6.455 5.290 1.00 98.50 297 ASP A CA 1
ATOM 2257 C C . ASP A 1 297 ? -11.293 5.931 5.805 1.00 98.50 297 ASP A C 1
ATOM 2259 O O . ASP A 1 297 ? -12.342 6.538 5.578 1.00 98.50 297 ASP A O 1
ATOM 2263 N N . VAL A 1 298 ? -11.253 4.802 6.507 1.00 98.56 298 VAL A N 1
ATOM 2264 C CA . VAL A 1 298 ? -12.409 4.181 7.155 1.00 98.56 298 VAL A CA 1
ATOM 2265 C C . VAL A 1 298 ? -12.170 4.184 8.657 1.00 98.56 298 VAL A C 1
ATOM 2267 O O . VAL A 1 298 ? -11.200 3.601 9.153 1.00 98.56 298 VAL A O 1
ATOM 2270 N N . SER A 1 299 ? -13.047 4.872 9.381 1.00 98.31 299 SER A N 1
ATOM 2271 C CA . SER A 1 299 ? -12.907 5.061 10.825 1.00 98.31 299 SER A CA 1
ATOM 2272 C C . SER A 1 299 ? -13.222 3.791 11.625 1.00 98.31 299 SER A C 1
ATOM 2274 O O . SER A 1 299 ? -13.994 2.935 11.192 1.00 98.31 299 SER A O 1
ATOM 2276 N N . LEU A 1 300 ? -12.680 3.684 12.842 1.00 97.75 300 LEU A N 1
ATOM 2277 C CA . LEU A 1 300 ? -13.043 2.619 13.787 1.00 97.75 300 LEU A CA 1
ATOM 2278 C C . LEU A 1 300 ? -14.546 2.604 14.106 1.00 97.75 300 LEU A C 1
ATOM 2280 O O . LEU A 1 300 ? -15.116 1.527 14.270 1.00 97.75 300 LEU A O 1
ATOM 2284 N N . ASP A 1 301 ? -15.196 3.770 14.131 1.00 97.62 301 ASP A N 1
ATOM 2285 C CA . ASP A 1 301 ? -16.647 3.884 14.316 1.00 97.62 301 ASP A CA 1
ATOM 2286 C C . ASP A 1 301 ? -17.410 3.232 13.153 1.00 97.62 301 ASP A C 1
ATOM 2288 O O . ASP A 1 301 ? -18.334 2.443 13.368 1.00 97.62 301 ASP A O 1
ATOM 2292 N N . GLU A 1 302 ? -16.985 3.486 11.911 1.00 97.94 302 GLU A N 1
ATOM 2293 C CA . GLU A 1 302 ? -17.539 2.824 10.723 1.00 97.94 302 GLU A CA 1
ATOM 2294 C C . GLU A 1 302 ? -17.276 1.316 10.709 1.00 97.94 302 GLU A C 1
ATOM 2296 O O . GLU A 1 302 ? -18.053 0.589 10.090 1.00 97.94 302 GLU A O 1
ATOM 2301 N N . LEU A 1 303 ? -16.233 0.848 11.404 1.00 98.19 303 LEU A N 1
ATOM 2302 C CA . LEU A 1 303 ? -15.803 -0.553 11.487 1.00 98.19 303 LEU A CA 1
ATOM 2303 C C . LEU A 1 303 ? -16.287 -1.279 12.747 1.00 98.19 303 LEU A C 1
ATOM 2305 O O . LEU A 1 303 ? -16.025 -2.469 12.907 1.00 98.19 303 LEU A O 1
ATOM 2309 N N . GLN A 1 304 ? -17.039 -0.616 13.629 1.00 97.44 304 GLN A N 1
ATOM 2310 C CA . GLN A 1 304 ? -17.408 -1.169 14.936 1.00 97.44 304 GLN A CA 1
ATOM 2311 C C . GLN A 1 304 ? -18.126 -2.526 14.832 1.00 97.44 304 GLN A C 1
ATOM 2313 O O . GLN A 1 304 ? -17.907 -3.412 15.659 1.00 97.44 304 GLN A O 1
ATOM 2318 N N . ALA A 1 305 ? -18.961 -2.714 13.803 1.00 97.81 305 ALA A N 1
ATOM 2319 C CA . ALA A 1 305 ? -19.686 -3.967 13.597 1.00 97.81 305 ALA A CA 1
ATOM 2320 C C . ALA A 1 305 ? -18.756 -5.164 13.316 1.00 97.81 305 ALA A C 1
ATOM 2322 O O . ALA A 1 305 ? -19.048 -6.260 13.797 1.00 97.81 305 ALA A O 1
ATOM 2323 N N . ALA A 1 306 ? -17.627 -4.948 12.630 1.00 97.88 306 ALA A N 1
ATOM 2324 C CA . ALA A 1 306 ? -16.585 -5.955 12.412 1.00 97.88 306 ALA A CA 1
ATOM 2325 C C . ALA A 1 306 ? -15.748 -6.264 13.667 1.00 97.88 306 ALA A C 1
ATOM 2327 O O . ALA A 1 306 ? -14.935 -7.190 13.656 1.00 97.88 306 ALA A O 1
ATOM 2328 N N . LYS A 1 307 ? -15.975 -5.520 14.761 1.00 98.00 307 LYS A N 1
ATOM 2329 C CA . LYS A 1 307 ? -15.308 -5.657 16.064 1.00 98.00 307 LYS A CA 1
ATOM 2330 C C . LYS A 1 307 ? -13.777 -5.609 15.912 1.00 98.00 307 LYS A C 1
ATOM 2332 O O . LYS A 1 307 ? -13.126 -6.654 16.001 1.00 98.00 307 LYS A O 1
ATOM 2337 N N . PRO A 1 308 ? -13.207 -4.412 15.674 1.00 97.69 308 PRO A N 1
ATOM 2338 C CA . PRO A 1 308 ? -11.760 -4.231 15.609 1.00 97.69 308 PRO A CA 1
ATOM 2339 C C . PRO A 1 308 ? -11.105 -4.719 16.905 1.00 97.69 308 PRO A C 1
ATOM 2341 O O . PRO A 1 308 ? -11.644 -4.485 17.991 1.00 97.69 308 PRO A O 1
ATOM 2344 N N . ASN A 1 309 ? -9.960 -5.391 16.805 1.00 96.62 309 ASN A N 1
ATOM 2345 C CA . ASN A 1 309 ? -9.181 -5.771 17.978 1.00 96.62 309 ASN A CA 1
ATOM 2346 C C . ASN A 1 309 ? -8.493 -4.515 18.553 1.00 96.62 309 ASN A C 1
ATOM 2348 O O . ASN A 1 309 ? -7.594 -3.973 17.904 1.00 96.62 309 ASN A O 1
ATOM 2352 N N . PRO A 1 310 ? -8.877 -4.045 19.757 1.00 94.62 310 PRO A N 1
ATOM 2353 C CA . PRO A 1 310 ? -8.390 -2.779 20.305 1.00 94.62 310 PRO A CA 1
ATOM 2354 C C . PRO A 1 310 ? -6.874 -2.766 20.550 1.00 94.62 310 PRO A C 1
ATOM 2356 O O . PRO A 1 310 ? -6.251 -1.712 20.486 1.00 94.62 310 PRO A O 1
ATOM 2359 N N . GLU A 1 311 ? -6.247 -3.933 20.711 1.00 94.25 311 GLU A N 1
ATOM 2360 C CA . GLU A 1 311 ? -4.799 -4.086 20.904 1.00 94.25 311 GLU A CA 1
ATOM 2361 C C . GLU A 1 311 ? -3.947 -3.382 19.833 1.00 94.25 311 GLU A C 1
ATOM 2363 O O . GLU A 1 311 ? -2.831 -2.947 20.121 1.00 94.25 311 GLU A O 1
ATOM 2368 N N . PHE A 1 312 ? -4.460 -3.243 18.606 1.00 95.75 312 PHE A N 1
ATOM 2369 C CA . PHE A 1 312 ? -3.731 -2.629 17.493 1.00 95.75 312 PHE A CA 1
ATOM 2370 C C . PHE A 1 312 ? -3.952 -1.118 17.346 1.00 95.75 312 PHE A C 1
ATOM 2372 O O . PHE A 1 312 ? -3.197 -0.479 16.608 1.00 95.75 312 PHE A O 1
ATOM 2379 N N . TRP A 1 313 ? -4.908 -0.534 18.072 1.00 95.19 313 TRP A N 1
ATOM 2380 C CA . TRP A 1 313 ? -5.229 0.902 18.028 1.00 95.19 313 TRP A CA 1
ATOM 2381 C C . TRP A 1 313 ? -5.098 1.612 19.379 1.00 95.19 313 TRP A C 1
ATOM 2383 O O . TRP A 1 313 ? -4.950 2.834 19.412 1.00 95.19 313 TRP A O 1
ATOM 2393 N N . ASP A 1 314 ? -5.085 0.877 20.487 1.00 88.00 314 ASP A N 1
ATOM 2394 C CA . ASP A 1 314 ? -4.937 1.454 21.816 1.00 88.00 314 ASP A CA 1
ATOM 2395 C C . ASP A 1 314 ? -3.521 2.005 22.028 1.00 88.00 314 ASP A C 1
ATOM 2397 O O . ASP A 1 314 ? -2.511 1.312 21.882 1.00 88.00 314 ASP A O 1
ATOM 2401 N N . ALA A 1 315 ? -3.442 3.264 22.459 1.00 68.31 315 ALA A N 1
ATOM 2402 C CA . ALA A 1 315 ? -2.180 3.905 22.827 1.00 68.31 315 ALA A CA 1
ATOM 2403 C C . ALA A 1 315 ? -1.544 3.305 24.100 1.00 68.31 315 ALA A C 1
ATOM 2405 O O . ALA A 1 315 ? -0.364 3.540 24.361 1.00 68.31 315 ALA A O 1
ATOM 2406 N N . GLU A 1 316 ? -2.314 2.541 24.883 1.00 56.44 316 GLU A N 1
ATOM 2407 C CA . GLU A 1 316 ? -1.923 2.019 26.199 1.00 56.44 316 GLU A CA 1
ATOM 2408 C C . GLU A 1 316 ? -1.775 0.490 26.258 1.00 56.44 316 GLU A C 1
ATOM 2410 O O . GLU A 1 316 ? -1.422 -0.022 27.319 1.00 56.44 316 GLU A O 1
ATOM 2415 N N . ALA A 1 317 ? -2.002 -0.253 25.165 1.00 46.97 317 ALA A N 1
ATOM 2416 C CA . ALA A 1 317 ? -1.931 -1.717 25.195 1.00 46.97 317 ALA A CA 1
ATOM 2417 C C . ALA A 1 317 ? -0.529 -2.193 25.645 1.00 46.97 317 ALA A C 1
ATOM 2419 O O . ALA A 1 317 ? 0.457 -1.973 24.929 1.00 46.97 317 ALA A O 1
ATOM 2420 N N . PRO A 1 318 ? -0.394 -2.840 26.821 1.00 45.16 318 PRO A N 1
ATOM 2421 C CA . PRO A 1 318 ? 0.899 -3.313 27.282 1.00 45.16 318 PRO A CA 1
ATOM 2422 C C . PRO A 1 318 ? 1.391 -4.462 26.396 1.00 45.16 318 PRO A C 1
ATOM 2424 O O . PRO A 1 318 ? 0.625 -5.300 25.914 1.00 45.16 318 PRO A O 1
ATOM 2427 N N . ALA A 1 319 ? 2.708 -4.518 26.194 1.00 47.47 319 ALA A N 1
ATOM 2428 C CA . ALA A 1 319 ? 3.365 -5.653 25.567 1.00 47.47 319 ALA A CA 1
ATOM 2429 C C . ALA A 1 319 ? 3.183 -6.904 26.448 1.00 47.47 319 ALA A C 1
ATOM 2431 O O . ALA A 1 319 ? 3.925 -7.110 27.402 1.00 47.47 319 ALA A O 1
ATOM 2432 N N . GLY A 1 320 ? 2.189 -7.726 26.110 1.00 47.75 320 GLY A N 1
ATOM 2433 C CA . GLY A 1 320 ? 2.025 -9.089 26.602 1.00 47.75 320 GLY A CA 1
ATOM 2434 C C . GLY A 1 320 ? 1.464 -9.208 28.017 1.00 47.75 320 GLY A C 1
ATOM 2435 O O . GLY A 1 320 ? 2.212 -9.280 28.987 1.00 47.75 320 GLY A O 1
ATOM 2436 N N . GLU A 1 321 ? 0.154 -9.413 28.122 1.00 40.00 321 GLU A N 1
ATOM 2437 C CA . GLU A 1 321 ? -0.393 -10.221 29.210 1.00 40.00 321 GLU A CA 1
ATOM 2438 C C . GLU A 1 321 ? -0.734 -11.597 28.632 1.00 40.00 321 GLU A C 1
ATOM 2440 O O . GLU A 1 321 ? -1.735 -11.799 27.947 1.00 40.00 321 GLU A O 1
ATOM 2445 N N . THR A 1 322 ? 0.168 -12.556 28.847 1.00 42.97 322 THR A N 1
ATOM 2446 C CA . THR A 1 322 ? -0.093 -13.966 28.569 1.00 42.97 322 THR A CA 1
ATOM 2447 C C . THR A 1 322 ? -1.288 -14.400 29.410 1.00 42.97 322 THR A C 1
ATOM 2449 O O . THR A 1 322 ? -1.158 -14.580 30.624 1.00 42.97 322 THR A O 1
ATOM 2452 N N . SER A 1 323 ? -2.447 -14.582 28.781 1.00 37.91 323 SER A N 1
ATOM 2453 C CA . SER A 1 323 ? -3.568 -15.269 29.407 1.00 37.91 323 SER A CA 1
ATOM 2454 C C . SER A 1 323 ? -3.159 -16.723 29.644 1.00 37.91 323 SER A C 1
ATOM 2456 O O . SER A 1 323 ? -2.953 -17.519 28.729 1.00 37.91 323 SER A O 1
ATOM 2458 N N . LYS A 1 324 ? -2.951 -17.056 30.914 1.00 35.78 324 LYS A N 1
ATOM 2459 C CA . LYS A 1 324 ? -2.719 -18.422 31.372 1.00 35.78 324 LYS A CA 1
ATOM 2460 C C . LYS A 1 324 ? -4.058 -18.979 31.868 1.00 35.78 324 LYS A C 1
ATOM 2462 O O . LYS A 1 324 ? -4.702 -18.281 32.653 1.00 35.78 324 LYS A O 1
ATOM 2467 N N . PRO A 1 325 ? -4.488 -20.185 31.465 1.00 48.50 325 PRO A N 1
ATOM 2468 C CA . PRO A 1 325 ? -5.389 -20.970 32.298 1.00 48.50 325 PRO A CA 1
ATOM 2469 C C . PRO A 1 325 ? -4.655 -21.529 33.529 1.00 48.50 325 PRO A C 1
ATOM 2471 O O . PRO A 1 325 ? -3.430 -21.798 33.440 1.00 48.50 325 PRO A O 1
#

Secondary structure (DSSP, 8-state):
------------------------------------PPPGGGSHHHHHHTTT-----GGG-S-GGG--------------------------------S-----TTEEEEE-SSEEEEEE----S-HHHHHHHHHHHHHHHHHHHHHHHHHHTSTT-HHHHTTS-EEEEEEEEEEEEETTEEEEEEEEEEE-SSSS-EEEEEEEEEETTT-PBPPHHHHBS-HHHHHHHHHHHHHHHHTS--TTSTT-----HHHHHHHTSS-HHHH-SEEEETTEEEEEEPTTTSS-GGG--EEEEEETTTTGGG-B-GGGT-TT--S------

pLDDT: mean 71.76, std 27.56, range [26.59, 98.75]

Mean predicted aligned error: 16.16 Å

Nearest PDB structures (foldseek):
  3cyg-assembly2_A  TM=7.982E-01  e=2.660E-11  Fervidobacterium nodosum Rt17-B1
  3cyg-assembly3_B  TM=7.239E-01  e=1.210E-10  Fervidobacterium nodosum Rt17-B1
  5jen-assembly1_A  TM=6.697E-01  e=4.483E-09  Bacillus subtilis subsp. subtilis str. 168
  3s5t-assembly1_A-2  TM=6.133E-01  e=8.027E-09  Bacteroides fragilis NCTC 9343
  4e72-assembly1_A  TM=6.230E-01  e=1.042E-07  Pseudomonas aeruginosa PAO1